Protein AF-W4F1T6-F1 (afdb_monomer_lite)

Sequence (210 aa):
MNRLKDDLDRELQQQIFLKNDVKRRMLEQAENPTKKLHSNWRYPVVLVACTSVLILFAILLFQDVGGYEKVVTGAEADSGLQLDWLIELLPFVIFGVIILSMVKFFQPFELPVCENCHEEWSWRVSIKKMFILNRAMSCPSCGENQYQTRKSRIRMSQLVLLSNVVLLINAFFDFYWWEIVLMYVAIIATAFMLLPYNLKLQNDEDINLW

Radius of gyration: 25.32 Å; chains: 1; bounding box: 58×56×66 Å

Secondary structure (DSSP, 8-state):
-HHHHHHHHHHHHHHHHHHHHHHHHHHHHHH--------TTSHHHHHHHHHHHHHHHHHHHHHHHHHHHHHHTTS--------HHHHHHHHHHHHHHHHHHHHHH----PPPBPTTT-PBPPHHHHHHHHHS--SEEE-TTT--EEEE-HHHHHHHHHHHHHHHHHHHHHHHS---HHHHHHHHHHHHHHHHHHHHHH--EESS------

Structure (mmCIF, N/CA/C/O backbone):
data_AF-W4F1T6-F1
#
_entry.id   AF-W4F1T6-F1
#
loop_
_atom_site.group_PDB
_atom_site.id
_atom_site.type_symbol
_atom_site.label_atom_id
_atom_site.label_alt_id
_atom_site.label_comp_id
_atom_site.label_asym_id
_atom_site.label_entity_id
_atom_site.label_seq_id
_atom_site.pdbx_PDB_ins_code
_atom_site.Cartn_x
_atom_site.Cartn_y
_atom_site.Cartn_z
_atom_site.occupancy
_atom_site.B_iso_or_equiv
_atom_site.auth_seq_id
_atom_site.auth_comp_id
_atom_site.auth_asym_id
_atom_site.auth_atom_id
_atom_site.pdbx_PDB_model_num
ATOM 1 N N . MET A 1 1 ? -24.482 39.012 30.535 1.00 61.22 1 MET A N 1
ATOM 2 C CA . MET A 1 1 ? -23.225 38.469 31.093 1.00 61.22 1 MET A CA 1
ATOM 3 C C . MET A 1 1 ? -23.388 37.041 31.615 1.00 61.22 1 MET A C 1
ATOM 5 O O . MET A 1 1 ? -22.546 36.220 31.296 1.00 61.22 1 MET A O 1
ATOM 9 N N . ASN A 1 2 ? -24.483 36.706 32.312 1.00 77.00 2 ASN A N 1
ATOM 10 C CA . ASN A 1 2 ? -24.681 35.360 32.881 1.00 77.00 2 ASN A CA 1
ATOM 11 C C . ASN A 1 2 ? -24.791 34.238 31.829 1.00 77.00 2 ASN A C 1
ATOM 13 O O . ASN A 1 2 ? -24.104 33.238 31.959 1.00 77.00 2 ASN A O 1
ATOM 17 N N . ARG A 1 3 ? -25.515 34.451 30.717 1.00 81.19 3 ARG A N 1
ATOM 18 C CA . ARG A 1 3 ? -25.641 33.432 29.650 1.00 81.19 3 ARG A CA 1
ATOM 19 C C . ARG A 1 3 ? -24.305 32.974 29.054 1.00 81.19 3 ARG A C 1
ATOM 21 O O . ARG A 1 3 ? -24.150 31.802 28.757 1.00 81.19 3 ARG A O 1
ATOM 28 N N . LEU A 1 4 ? -23.346 33.892 28.906 1.00 87.81 4 LEU A N 1
ATOM 29 C CA . LEU A 1 4 ? -22.039 33.575 28.325 1.00 87.81 4 LEU A CA 1
ATOM 30 C C . LEU A 1 4 ? -21.206 32.687 29.263 1.00 87.81 4 LEU A C 1
ATOM 32 O O . LEU A 1 4 ? -20.462 31.826 28.811 1.00 87.81 4 LEU A O 1
ATOM 36 N N . LYS A 1 5 ? -21.354 32.896 30.576 1.00 86.56 5 LYS A N 1
ATOM 37 C CA . LYS A 1 5 ? -20.715 32.070 31.601 1.00 86.56 5 LYS A CA 1
ATOM 38 C C . LYS A 1 5 ? -21.312 30.659 31.613 1.00 86.56 5 LYS A C 1
ATOM 40 O O . LYS A 1 5 ? -20.565 29.690 31.642 1.00 86.56 5 LYS A O 1
ATOM 45 N N . ASP A 1 6 ? -22.636 30.560 31.512 1.00 91.12 6 ASP A N 1
ATOM 46 C CA . ASP A 1 6 ? -23.351 29.278 31.528 1.00 91.12 6 ASP A CA 1
ATOM 47 C C . ASP A 1 6 ? -23.106 28.436 30.255 1.00 91.12 6 ASP A C 1
ATOM 49 O O . ASP A 1 6 ? -23.201 27.208 30.290 1.00 91.12 6 ASP A O 1
ATOM 53 N N . ASP A 1 7 ? -22.824 29.067 29.109 1.00 90.19 7 ASP A N 1
ATOM 54 C CA . ASP A 1 7 ? -22.399 28.368 27.883 1.00 90.19 7 ASP A CA 1
ATOM 55 C C . ASP A 1 7 ? -20.955 27.852 28.000 1.00 90.19 7 ASP A C 1
ATOM 57 O O . ASP A 1 7 ? -20.696 26.687 27.695 1.00 90.19 7 ASP A O 1
ATOM 61 N N . LEU A 1 8 ? -20.035 28.668 28.527 1.00 88.12 8 LEU A N 1
ATOM 62 C CA . LEU A 1 8 ? -18.631 28.281 28.694 1.00 88.12 8 LEU A CA 1
ATOM 63 C C . LEU A 1 8 ? -18.456 27.129 29.699 1.00 88.12 8 LEU A C 1
ATOM 65 O O . LEU A 1 8 ? -17.683 26.203 29.451 1.00 88.12 8 LEU A O 1
ATOM 69 N N . ASP A 1 9 ? -19.206 27.150 30.806 1.00 87.62 9 ASP A N 1
ATOM 70 C CA . ASP A 1 9 ? -19.190 26.068 31.798 1.00 87.62 9 ASP A CA 1
ATOM 71 C C . ASP A 1 9 ? -19.709 24.745 31.206 1.00 87.62 9 ASP A C 1
ATOM 73 O O . ASP A 1 9 ? -19.171 23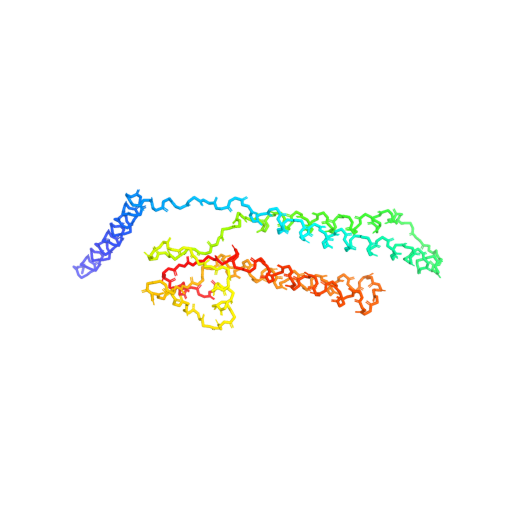.678 31.517 1.00 87.62 9 ASP A O 1
ATOM 77 N N . ARG A 1 10 ? -20.699 24.792 30.301 1.00 89.31 10 ARG A N 1
ATOM 78 C CA . ARG A 1 10 ? -21.205 23.599 29.599 1.00 89.31 10 ARG A CA 1
ATOM 79 C C . ARG A 1 10 ? -20.181 23.013 28.636 1.00 89.31 10 ARG A C 1
ATOM 81 O O . ARG A 1 10 ? -19.985 21.798 28.644 1.00 89.31 10 ARG A O 1
ATOM 88 N N . GLU A 1 11 ? -19.500 23.844 27.851 1.00 86.75 11 GLU A N 1
ATOM 89 C CA . GLU A 1 11 ? -18.443 23.378 26.943 1.00 86.75 11 GLU A CA 1
ATOM 90 C C . GLU A 1 11 ? -17.272 22.749 27.710 1.00 86.75 11 GLU A C 1
ATOM 92 O O . GLU A 1 11 ? -16.797 21.669 27.350 1.00 86.75 11 GLU A O 1
ATOM 97 N N . LEU A 1 12 ? -16.845 23.375 28.812 1.00 85.38 12 LEU A N 1
ATOM 98 C CA . LEU A 1 12 ? -15.810 22.833 29.697 1.00 85.38 12 LEU A CA 1
ATOM 99 C C . LEU A 1 12 ? -16.229 21.487 30.296 1.00 85.38 12 LEU A C 1
ATOM 101 O O . LEU A 1 12 ? -15.454 20.529 30.250 1.00 85.38 12 LEU A O 1
ATOM 105 N N . GLN A 1 13 ? -17.456 21.381 30.814 1.00 87.25 13 GLN A N 1
ATOM 106 C CA . GLN A 1 13 ? -17.981 20.120 31.343 1.00 87.25 13 GLN A CA 1
ATOM 107 C C . GLN A 1 13 ? -18.041 19.030 30.271 1.00 87.25 13 GLN A C 1
ATOM 109 O O . GLN A 1 13 ? -17.651 17.892 30.541 1.00 87.25 13 GLN A O 1
ATOM 114 N N . GLN A 1 14 ? -18.461 19.368 29.052 1.00 89.69 14 GLN A N 1
ATOM 115 C CA . GLN A 1 14 ? -18.531 18.421 27.946 1.00 89.69 14 GLN A CA 1
ATOM 116 C C . GLN A 1 14 ? -17.140 17.929 27.531 1.00 89.69 14 GLN A C 1
ATOM 118 O O . GLN A 1 14 ? -16.952 16.727 27.341 1.00 89.69 14 GLN A O 1
ATOM 123 N N . GLN A 1 15 ? -16.140 18.814 27.456 1.00 79.00 15 GLN A N 1
ATOM 124 C CA . GLN A 1 15 ? -14.761 18.411 27.161 1.00 79.00 15 GLN A CA 1
ATOM 125 C C . GLN A 1 15 ? -14.160 17.534 28.263 1.00 79.00 15 GLN A C 1
ATOM 127 O O . GLN A 1 15 ? -13.471 16.556 27.965 1.00 79.00 15 GLN A O 1
ATOM 132 N N . ILE A 1 16 ? -14.430 17.850 29.532 1.00 81.62 16 ILE A N 1
ATOM 133 C CA . ILE A 1 16 ? -13.983 17.037 30.670 1.00 81.62 16 ILE A CA 1
ATOM 134 C C . ILE A 1 16 ? -14.626 15.646 30.613 1.00 81.62 16 ILE A C 1
ATOM 136 O O . ILE A 1 16 ? -13.925 14.648 30.786 1.00 81.62 16 ILE A O 1
ATOM 140 N N . PHE A 1 17 ? -15.926 15.567 30.323 1.00 83.19 17 PHE A N 1
ATOM 141 C CA . PHE A 1 17 ? -16.648 14.304 30.169 1.00 83.19 17 PHE A CA 1
ATOM 142 C C . PHE A 1 17 ? -16.068 13.458 29.027 1.00 83.19 17 PHE A C 1
ATOM 144 O O . PHE A 1 17 ? -15.660 12.321 29.262 1.00 83.19 17 PHE A O 1
ATOM 151 N N . LEU A 1 18 ? -15.898 14.045 27.835 1.00 85.25 18 LEU A N 1
ATOM 152 C CA . LEU A 1 18 ? -15.294 13.363 26.685 1.00 85.25 18 LEU A CA 1
ATOM 153 C C . LEU A 1 18 ? -13.893 12.830 27.014 1.00 85.25 18 LEU A C 1
ATOM 155 O O . LEU A 1 18 ? -13.554 11.691 26.690 1.00 85.25 18 LEU A O 1
ATOM 159 N N . LYS A 1 19 ? -13.071 13.646 27.684 1.00 86.88 19 LYS A N 1
ATOM 160 C CA . LYS A 1 19 ? -11.703 13.278 28.063 1.00 86.88 19 LYS A CA 1
ATOM 161 C C . LYS A 1 19 ? -11.679 12.127 29.072 1.00 86.88 19 LYS A C 1
ATOM 163 O O . LYS A 1 19 ? -10.818 11.251 28.976 1.00 86.88 19 LYS A O 1
ATOM 168 N N . ASN A 1 20 ? -12.619 12.108 30.016 1.00 80.69 20 ASN A N 1
ATOM 169 C CA . ASN A 1 20 ? -12.747 11.039 31.005 1.00 80.69 20 ASN A CA 1
ATOM 170 C C . ASN A 1 20 ? -13.219 9.721 30.377 1.00 80.69 20 ASN A C 1
ATOM 172 O O . ASN A 1 20 ? -12.689 8.668 30.729 1.00 80.69 20 ASN A O 1
ATOM 176 N N . ASP A 1 21 ? -14.143 9.768 29.419 1.00 76.31 21 ASP A N 1
ATOM 177 C CA . ASP A 1 21 ? -14.614 8.577 28.700 1.00 76.31 21 ASP A CA 1
ATOM 178 C C . ASP A 1 21 ? -13.537 7.983 27.791 1.00 76.31 21 ASP A C 1
ATOM 180 O O . ASP A 1 21 ? -13.359 6.765 27.741 1.00 76.31 21 ASP A O 1
ATOM 184 N N . VAL A 1 22 ? -12.755 8.827 27.111 1.00 74.94 22 VAL A N 1
ATOM 185 C CA . VAL A 1 22 ? -11.579 8.374 26.350 1.00 74.94 22 VAL A CA 1
ATOM 186 C C . VAL A 1 22 ? -10.566 7.704 27.279 1.00 74.94 22 VAL A C 1
ATOM 188 O O . VAL A 1 22 ? -10.082 6.615 26.977 1.00 74.94 22 VAL A O 1
ATOM 191 N N . LYS A 1 23 ? -10.286 8.303 28.445 1.00 78.50 23 LYS A N 1
ATOM 192 C CA . LYS A 1 23 ? -9.381 7.714 29.441 1.00 78.50 23 LYS A CA 1
ATOM 193 C C . LYS A 1 23 ? -9.894 6.365 29.955 1.00 78.50 23 LYS A C 1
ATOM 195 O O . LY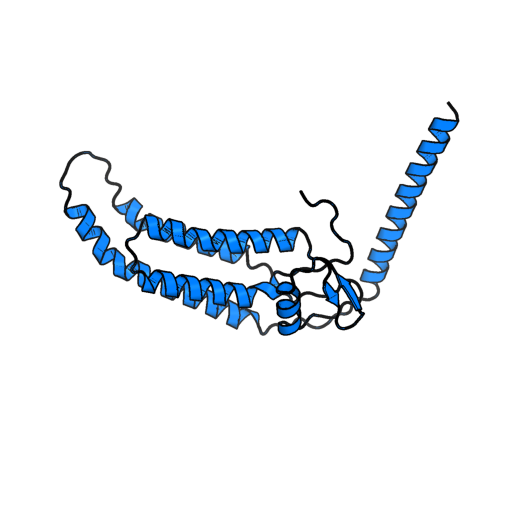S A 1 23 ? -9.091 5.456 30.139 1.00 78.50 23 LYS A O 1
ATOM 200 N N . ARG A 1 24 ? -11.206 6.220 30.168 1.00 77.25 24 ARG A N 1
ATOM 201 C CA . ARG A 1 24 ? -11.818 4.960 30.616 1.00 77.25 24 ARG A CA 1
ATOM 202 C C . ARG A 1 24 ? -11.671 3.860 29.564 1.00 77.25 24 ARG A C 1
ATOM 204 O O . ARG A 1 24 ? -11.202 2.782 29.904 1.00 77.25 24 ARG A O 1
ATOM 211 N N . ARG A 1 25 ? -11.936 4.171 28.290 1.00 72.69 25 ARG A N 1
ATOM 212 C CA . ARG A 1 25 ? -11.723 3.239 27.168 1.00 72.69 25 ARG A CA 1
ATOM 213 C C . ARG A 1 25 ? -10.260 2.808 27.031 1.00 72.69 25 ARG A C 1
ATOM 215 O O . ARG A 1 25 ? -9.990 1.632 26.823 1.00 72.69 25 ARG A O 1
ATOM 222 N N . MET A 1 26 ? -9.312 3.731 27.221 1.00 71.38 26 MET A N 1
ATOM 223 C CA . MET A 1 26 ? -7.878 3.403 27.228 1.00 71.38 26 MET A CA 1
ATOM 224 C C . MET A 1 26 ? -7.485 2.479 28.393 1.00 71.38 26 MET A C 1
ATOM 226 O O . MET A 1 26 ? -6.614 1.629 28.225 1.00 71.38 26 MET A O 1
ATOM 230 N N . LEU A 1 27 ? -8.106 2.635 29.567 1.00 77.06 27 LEU A N 1
ATOM 231 C CA . LEU A 1 27 ? -7.865 1.770 30.727 1.00 77.06 27 LEU A CA 1
ATOM 232 C C . LEU A 1 27 ? -8.474 0.378 30.532 1.00 77.06 27 LEU A C 1
ATOM 234 O O . LEU A 1 27 ? -7.790 -0.606 30.786 1.00 77.06 27 LEU A O 1
ATOM 238 N N . GLU A 1 28 ? -9.695 0.287 30.003 1.00 75.50 28 GLU A N 1
ATOM 239 C CA . GLU A 1 28 ? -10.337 -0.993 29.663 1.00 75.50 28 GLU A CA 1
ATOM 240 C C . GLU A 1 28 ? -9.540 -1.763 28.592 1.00 75.50 28 GLU A C 1
ATOM 242 O O . GLU A 1 28 ? -9.336 -2.971 28.715 1.00 75.50 28 GLU A O 1
ATOM 247 N N . GLN A 1 29 ? -9.000 -1.062 27.586 1.00 68.38 29 GLN A N 1
ATOM 248 C CA . GLN A 1 29 ? -8.089 -1.642 26.588 1.00 68.38 29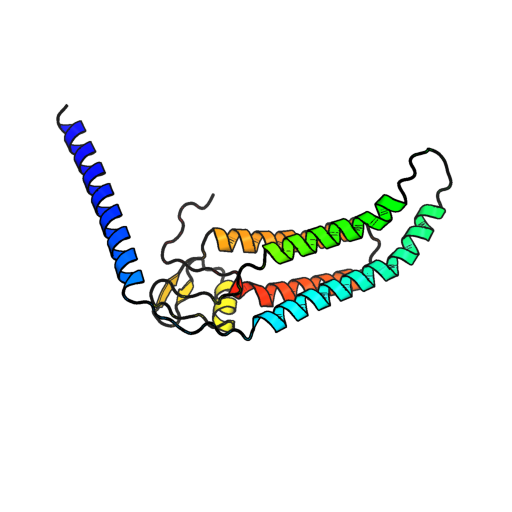 GLN A CA 1
ATOM 249 C C . GLN A 1 29 ? -6.755 -2.115 27.191 1.00 68.38 29 GLN A C 1
ATOM 251 O O . GLN A 1 29 ? -6.174 -3.087 26.710 1.00 68.38 29 GLN A O 1
ATOM 256 N N . ALA A 1 30 ? -6.256 -1.448 28.236 1.00 66.38 30 ALA A N 1
ATOM 257 C CA . ALA A 1 30 ? -5.036 -1.853 28.935 1.00 66.38 30 ALA A CA 1
ATOM 258 C C . ALA A 1 30 ? -5.265 -3.033 29.899 1.00 66.38 30 ALA A C 1
ATOM 260 O O . ALA A 1 30 ? -4.344 -3.818 30.131 1.00 66.38 30 ALA A O 1
ATOM 261 N N . GLU A 1 31 ? -6.473 -3.157 30.452 1.00 74.44 31 GLU A N 1
ATOM 262 C CA . GLU A 1 31 ? -6.846 -4.181 31.432 1.00 74.44 31 GLU A CA 1
ATOM 263 C C . GLU A 1 31 ? -7.155 -5.540 30.788 1.00 74.44 31 GLU A C 1
ATOM 265 O O . GLU A 1 31 ? -6.872 -6.575 31.392 1.00 74.44 31 GLU A O 1
ATOM 270 N N . ASN A 1 32 ? -7.642 -5.564 29.541 1.00 56.44 32 ASN A N 1
ATOM 271 C CA . ASN A 1 32 ? -7.927 -6.803 28.813 1.00 56.44 32 ASN A CA 1
ATOM 272 C C . ASN A 1 32 ? -7.046 -6.973 27.558 1.00 56.44 32 ASN A C 1
ATOM 274 O O . ASN A 1 32 ? -7.539 -6.899 26.429 1.00 56.44 32 ASN A O 1
ATOM 278 N N . PRO A 1 33 ? -5.728 -7.204 27.714 1.00 54.38 33 PRO A N 1
ATOM 279 C CA . PRO A 1 33 ? -4.851 -7.434 26.582 1.00 54.38 33 PRO A CA 1
ATOM 280 C C . PRO A 1 33 ? -5.128 -8.835 26.035 1.00 54.38 33 PRO A C 1
ATOM 282 O O . PRO A 1 33 ? -4.546 -9.821 26.492 1.00 54.38 33 PRO A O 1
ATOM 285 N N . THR A 1 34 ? -5.984 -8.954 25.022 1.00 52.25 34 THR A N 1
ATOM 286 C CA . THR A 1 34 ? -6.057 -10.165 24.198 1.00 52.25 34 THR A CA 1
ATOM 287 C C . THR A 1 34 ? -4.739 -10.321 23.436 1.00 52.25 34 THR A C 1
ATOM 289 O O . THR A 1 34 ? -4.617 -9.969 22.266 1.00 52.25 34 THR A O 1
ATOM 292 N N . LYS A 1 35 ? -3.708 -10.837 24.112 1.00 53.41 35 LYS A N 1
ATOM 293 C CA . LYS A 1 35 ? -2.465 -11.307 23.501 1.00 53.41 35 LYS A CA 1
ATOM 294 C C . LYS A 1 35 ? -2.792 -12.550 22.678 1.00 53.41 35 LYS A C 1
ATOM 296 O O . LYS A 1 35 ? -2.773 -13.662 23.202 1.00 53.41 35 LYS A O 1
ATOM 301 N N . LYS A 1 36 ? -3.054 -12.381 21.384 1.00 45.66 36 LYS A N 1
ATOM 302 C CA . LYS A 1 36 ? -2.881 -13.468 20.416 1.00 45.66 36 LYS A CA 1
ATOM 303 C C . LYS A 1 36 ? -1.501 -13.327 19.776 1.00 45.66 36 LYS A C 1
ATOM 305 O O . LYS A 1 36 ? -1.080 -12.264 19.336 1.00 45.66 36 LYS A O 1
ATOM 310 N N . LEU A 1 37 ? -0.755 -14.419 19.891 1.00 46.75 37 LEU A N 1
ATOM 311 C CA . LEU A 1 37 ? 0.644 -14.587 19.533 1.00 46.75 37 LEU A CA 1
ATOM 312 C C . LEU A 1 37 ? 0.835 -14.313 18.034 1.00 46.75 37 LEU A C 1
ATOM 314 O O . LEU A 1 37 ? 0.310 -15.045 17.198 1.00 46.75 37 LEU A O 1
ATOM 318 N N . HIS A 1 38 ? 1.590 -13.264 17.713 1.00 43.50 38 HIS A N 1
ATOM 319 C CA . HIS A 1 38 ? 1.856 -12.842 16.342 1.00 43.50 38 HIS A CA 1
ATOM 320 C C . HIS A 1 38 ? 2.473 -13.997 15.531 1.00 43.50 38 HIS A C 1
ATOM 322 O O . HIS A 1 38 ? 3.545 -14.515 15.860 1.00 43.50 38 HIS A O 1
ATOM 328 N N . SER A 1 39 ? 1.779 -14.435 14.477 1.00 43.53 39 SER A N 1
ATOM 329 C CA . SER A 1 39 ? 2.224 -15.520 13.598 1.00 43.53 39 SER A CA 1
ATOM 330 C C . SER A 1 39 ? 3.424 -15.061 12.766 1.00 43.53 39 SER A C 1
ATOM 332 O O . SER A 1 39 ? 3.298 -14.429 11.719 1.00 43.53 39 SER A O 1
ATOM 334 N N . ASN A 1 40 ? 4.620 -15.388 13.251 1.00 47.62 40 ASN A N 1
ATOM 335 C CA . ASN A 1 40 ? 5.904 -14.874 12.767 1.00 47.62 40 ASN A CA 1
ATOM 336 C C . ASN A 1 40 ? 6.367 -15.444 11.401 1.00 47.62 40 ASN A C 1
ATOM 338 O O . ASN A 1 40 ? 7.485 -15.192 10.967 1.00 47.62 40 ASN A O 1
ATOM 342 N N . TRP A 1 41 ? 5.538 -16.243 10.718 1.00 45.88 41 TRP A N 1
ATOM 343 C CA . TRP A 1 41 ? 5.970 -17.102 9.601 1.00 45.88 41 TRP A CA 1
ATOM 344 C C . TRP A 1 41 ? 5.567 -16.627 8.198 1.00 45.88 41 TRP A C 1
ATOM 346 O O . TRP A 1 41 ? 5.849 -17.306 7.214 1.00 45.88 41 TRP A O 1
ATOM 356 N N . ARG A 1 42 ? 4.926 -15.460 8.064 1.00 54.19 42 ARG A N 1
ATOM 357 C CA . ARG A 1 42 ? 4.414 -14.983 6.760 1.00 54.19 42 ARG A CA 1
ATOM 358 C C . ARG A 1 42 ? 5.216 -13.853 6.113 1.00 54.19 42 ARG A C 1
ATOM 360 O O . ARG A 1 42 ? 5.138 -13.681 4.901 1.00 54.19 42 ARG A O 1
ATOM 367 N N . TYR A 1 43 ? 6.042 -13.157 6.891 1.00 54.38 43 TYR A N 1
ATOM 368 C CA . TYR A 1 43 ? 6.959 -12.110 6.430 1.00 54.38 43 TYR A CA 1
ATOM 369 C C . TYR A 1 43 ? 8.014 -12.569 5.398 1.00 54.38 43 TYR A C 1
ATOM 371 O O . TYR A 1 43 ? 8.176 -11.881 4.388 1.00 54.38 43 TYR A O 1
ATOM 379 N N . PRO A 1 44 ? 8.699 -13.724 5.558 1.00 60.06 44 PRO A N 1
ATOM 380 C CA . PRO A 1 44 ? 9.777 -14.088 4.638 1.00 60.06 44 PRO A CA 1
ATOM 381 C C . PRO A 1 44 ? 9.276 -14.407 3.225 1.00 60.06 44 PRO A C 1
ATOM 383 O O . PRO A 1 44 ? 9.962 -14.105 2.259 1.00 60.06 44 PRO A O 1
ATOM 386 N N . VAL A 1 45 ? 8.062 -14.944 3.074 1.00 56.38 45 VAL A N 1
ATOM 387 C CA . VAL A 1 45 ? 7.507 -15.291 1.752 1.00 56.38 45 VAL A CA 1
ATOM 388 C C . VAL A 1 45 ? 7.189 -14.039 0.931 1.00 56.38 45 VAL A C 1
ATOM 390 O O . VAL A 1 45 ? 7.475 -13.991 -0.262 1.00 56.38 45 VAL A O 1
ATOM 393 N N . VAL A 1 46 ? 6.640 -13.007 1.575 1.00 60.84 46 VAL A N 1
ATOM 394 C CA . VAL A 1 46 ? 6.319 -11.727 0.926 1.00 60.84 46 VAL A CA 1
ATOM 395 C C . VAL A 1 46 ? 7.596 -10.968 0.572 1.00 60.84 46 VAL A C 1
ATOM 397 O O . VAL A 1 46 ? 7.718 -10.459 -0.540 1.00 60.84 46 VAL A O 1
ATOM 400 N N . LEU A 1 47 ? 8.575 -10.955 1.482 1.00 61.25 47 LEU A N 1
ATOM 401 C CA . LEU A 1 47 ? 9.876 -10.340 1.237 1.00 61.25 47 LEU A CA 1
ATOM 402 C C . LEU A 1 47 ? 10.578 -10.992 0.037 1.00 61.25 47 LEU A C 1
ATOM 404 O O . LEU A 1 47 ? 11.060 -10.283 -0.837 1.00 61.25 47 LEU A O 1
ATOM 408 N N . VAL A 1 48 ? 10.572 -12.327 -0.038 1.00 62.28 48 VAL A N 1
ATOM 409 C CA . VAL A 1 48 ? 11.176 -13.094 -1.140 1.00 62.28 48 VAL A CA 1
ATOM 410 C C . VAL A 1 48 ? 10.466 -12.848 -2.475 1.00 62.28 48 VAL A C 1
ATOM 412 O O . VAL A 1 48 ? 11.121 -12.795 -3.511 1.00 62.28 48 VAL A O 1
ATOM 415 N N . ALA A 1 49 ? 9.143 -12.661 -2.473 1.00 64.88 49 ALA A N 1
ATOM 416 C CA . ALA A 1 49 ? 8.399 -12.326 -3.686 1.00 64.88 49 ALA A CA 1
ATOM 417 C C . ALA A 1 49 ? 8.713 -10.905 -4.185 1.00 64.88 49 ALA A C 1
ATOM 419 O O . ALA A 1 49 ? 8.911 -10.693 -5.377 1.00 64.88 49 ALA A O 1
ATOM 420 N N . CYS A 1 50 ? 8.811 -9.923 -3.285 1.00 63.62 50 CYS A N 1
ATOM 421 C CA . CYS A 1 50 ? 9.190 -8.563 -3.672 1.00 63.62 50 CYS A CA 1
ATOM 422 C C . CYS A 1 50 ? 10.645 -8.488 -4.148 1.00 63.62 50 CYS A C 1
ATOM 424 O O . CYS A 1 50 ? 10.927 -7.822 -5.144 1.00 63.62 50 CYS A O 1
ATOM 426 N N . THR A 1 51 ? 11.570 -9.179 -3.475 1.00 68.12 51 THR A N 1
ATOM 427 C CA . THR A 1 51 ? 12.975 -9.200 -3.897 1.00 68.12 51 THR A CA 1
ATOM 428 C C . THR A 1 51 ? 13.152 -9.933 -5.219 1.00 68.12 51 THR A C 1
ATOM 430 O O . THR A 1 51 ? 13.932 -9.468 -6.041 1.00 68.12 51 THR A O 1
ATOM 433 N N . SER A 1 52 ? 12.405 -11.007 -5.488 1.00 66.38 52 SER A N 1
ATOM 434 C CA . SER A 1 52 ? 12.481 -11.701 -6.778 1.00 66.38 52 SER A CA 1
ATOM 435 C C . SER A 1 52 ? 11.963 -10.848 -7.938 1.00 66.38 52 SER A C 1
ATOM 437 O O . SER A 1 52 ? 12.587 -10.843 -8.995 1.00 66.38 52 SER A O 1
ATOM 439 N N . VAL A 1 53 ? 10.898 -10.062 -7.737 1.00 72.25 53 VAL A N 1
ATOM 440 C CA . VAL A 1 53 ? 10.401 -9.103 -8.741 1.00 72.25 53 VAL A CA 1
ATOM 441 C C . VAL A 1 53 ? 11.416 -7.988 -8.997 1.00 72.25 53 VAL A C 1
ATOM 443 O O . VAL A 1 53 ? 11.668 -7.648 -10.150 1.00 72.25 53 VAL A O 1
ATOM 446 N N . LEU A 1 54 ? 12.040 -7.449 -7.946 1.00 70.19 54 LEU A N 1
ATOM 447 C CA . LEU A 1 54 ? 13.079 -6.423 -8.080 1.00 70.19 54 LEU A CA 1
ATOM 448 C C . LEU A 1 54 ? 14.336 -6.953 -8.779 1.00 70.19 54 LEU A C 1
ATOM 450 O O . LEU A 1 54 ? 14.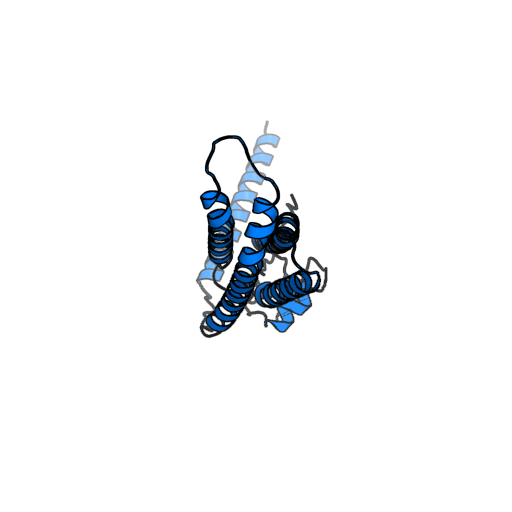927 -6.241 -9.585 1.00 70.19 54 LEU A O 1
ATOM 454 N N . ILE A 1 55 ? 14.728 -8.196 -8.497 1.00 72.81 55 ILE A N 1
ATOM 455 C CA . ILE A 1 55 ? 15.854 -8.862 -9.160 1.00 72.81 55 ILE A CA 1
ATOM 456 C C . ILE A 1 55 ? 15.525 -9.123 -10.633 1.00 72.81 55 ILE A C 1
ATOM 458 O O . ILE A 1 55 ? 16.353 -8.833 -11.489 1.00 72.81 55 ILE A O 1
ATOM 462 N N . LEU A 1 56 ? 14.320 -9.611 -10.945 1.00 72.56 56 LEU A N 1
ATOM 463 C CA . LEU A 1 56 ? 13.874 -9.817 -12.326 1.00 72.56 56 LEU A CA 1
ATOM 464 C C . LEU A 1 56 ? 13.878 -8.496 -13.108 1.00 72.56 56 LEU A C 1
ATOM 466 O O . LEU A 1 56 ? 14.391 -8.441 -14.219 1.00 72.56 56 LEU A O 1
ATOM 470 N N . PHE A 1 57 ? 13.361 -7.426 -12.503 1.00 71.94 57 PHE A N 1
ATOM 471 C CA . PHE A 1 57 ? 13.360 -6.091 -13.095 1.00 71.94 57 PHE A CA 1
ATOM 472 C C . PHE A 1 57 ? 14.779 -5.553 -13.316 1.00 71.94 57 PHE A C 1
ATOM 474 O O . PHE A 1 57 ? 15.071 -5.031 -14.386 1.00 71.94 57 PHE A O 1
ATOM 481 N N . ALA A 1 58 ? 15.683 -5.733 -12.349 1.00 70.00 58 ALA A N 1
ATOM 482 C CA . ALA A 1 58 ? 17.083 -5.355 -12.512 1.00 70.00 58 ALA A CA 1
ATOM 483 C C . ALA A 1 58 ? 17.747 -6.129 -13.662 1.00 70.00 58 ALA A C 1
ATOM 485 O O . ALA A 1 58 ? 18.425 -5.524 -14.483 1.00 70.00 58 ALA A O 1
ATOM 486 N N . ILE A 1 59 ? 17.518 -7.443 -13.767 1.00 70.94 59 ILE A N 1
ATOM 487 C CA . ILE A 1 59 ? 18.059 -8.268 -14.860 1.00 70.94 59 ILE A CA 1
ATOM 488 C C . ILE A 1 59 ? 17.561 -7.774 -16.224 1.00 70.94 59 ILE A C 1
ATOM 490 O O . ILE A 1 59 ? 18.365 -7.684 -17.147 1.00 70.94 59 ILE A O 1
ATOM 494 N N . LEU A 1 60 ? 16.278 -7.415 -16.341 1.00 67.62 60 LEU A N 1
ATOM 495 C CA . LEU A 1 60 ? 15.722 -6.847 -17.574 1.00 67.62 60 LEU A CA 1
ATOM 496 C C . LEU A 1 60 ? 16.358 -5.490 -17.908 1.00 67.62 60 LEU A C 1
ATOM 498 O O . LEU A 1 60 ? 16.784 -5.288 -19.040 1.00 67.62 60 LEU A O 1
ATOM 502 N N . LEU A 1 61 ? 16.532 -4.604 -16.917 1.00 64.00 61 LEU A N 1
ATOM 503 C CA . LEU A 1 61 ? 17.246 -3.336 -17.119 1.00 64.00 61 LEU A CA 1
ATOM 504 C C . LEU A 1 61 ? 18.672 -3.559 -17.639 1.00 64.00 61 LEU A C 1
ATOM 506 O O . LEU A 1 61 ? 19.108 -2.868 -18.551 1.00 64.00 61 LEU A O 1
ATOM 510 N N . PHE A 1 62 ? 19.396 -4.540 -17.097 1.00 64.44 62 PHE A N 1
ATOM 511 C CA . PHE A 1 62 ? 20.763 -4.836 -17.531 1.00 64.44 62 PHE A CA 1
ATOM 512 C C . PHE A 1 62 ? 20.856 -5.424 -18.944 1.00 64.44 62 PHE A C 1
ATOM 514 O O . PHE A 1 62 ? 21.918 -5.325 -19.556 1.00 64.44 62 PHE A O 1
ATOM 521 N N . GLN A 1 63 ? 19.786 -6.022 -19.474 1.00 65.31 63 GLN A N 1
ATOM 522 C CA . GLN A 1 63 ? 19.776 -6.533 -20.848 1.00 65.31 63 GLN A CA 1
ATOM 523 C C . GLN A 1 63 ? 19.677 -5.398 -21.882 1.00 65.31 63 GLN A C 1
ATOM 525 O O . GLN A 1 63 ? 20.376 -5.453 -22.895 1.00 65.31 63 GLN A O 1
ATOM 530 N N . ASP A 1 64 ? 18.912 -4.339 -21.597 1.00 54.47 64 ASP A N 1
ATOM 531 C CA . ASP A 1 64 ? 18.746 -3.177 -22.493 1.00 54.47 64 ASP A CA 1
ATOM 532 C C . ASP A 1 64 ? 19.826 -2.100 -22.354 1.00 54.47 64 ASP A C 1
ATOM 534 O O . ASP A 1 64 ? 19.999 -1.259 -23.240 1.00 54.47 64 ASP A O 1
ATOM 538 N N . VAL A 1 65 ? 20.643 -2.164 -21.302 1.00 54.53 65 VAL A N 1
ATOM 539 C CA . VAL A 1 65 ? 21.889 -1.387 -21.223 1.00 54.53 65 VAL A CA 1
ATOM 540 C C . VAL A 1 65 ? 22.844 -1.783 -22.386 1.00 54.53 65 VAL A C 1
ATOM 542 O O . VAL A 1 65 ? 23.673 -1.010 -22.823 1.00 54.53 65 VAL A O 1
ATOM 545 N N . GLY A 1 66 ? 22.676 -2.921 -23.064 1.00 51.59 66 GLY A N 1
ATOM 546 C CA . GLY A 1 66 ? 23.384 -3.148 -24.342 1.00 51.59 66 GLY A CA 1
ATOM 547 C C . GLY A 1 66 ? 22.882 -2.296 -25.530 1.00 51.59 66 GLY A C 1
ATOM 548 O O . GLY A 1 66 ? 23.543 -2.221 -26.570 1.00 51.59 66 GLY A O 1
ATOM 549 N N . GLY A 1 67 ? 21.688 -1.705 -25.417 1.00 48.81 67 GLY A N 1
ATOM 550 C CA . GLY A 1 67 ? 20.976 -0.976 -26.471 1.00 48.81 67 GLY A CA 1
ATOM 551 C C . GLY A 1 67 ? 21.144 0.545 -26.420 1.00 48.81 67 GLY A C 1
ATOM 552 O O . GLY A 1 67 ? 21.309 1.156 -27.479 1.00 48.81 67 GLY A O 1
ATOM 553 N N . TYR A 1 68 ? 21.175 1.161 -25.226 1.00 49.53 68 TYR A N 1
ATOM 554 C CA . TYR A 1 68 ? 21.386 2.621 -25.091 1.00 49.53 68 TYR A CA 1
ATOM 555 C C . TYR A 1 68 ? 22.727 3.070 -25.690 1.00 49.53 68 TYR A C 1
ATOM 557 O O . TYR A 1 68 ? 22.791 4.117 -26.334 1.00 49.53 68 TYR A O 1
ATOM 565 N N . GLU A 1 69 ? 23.773 2.245 -25.564 1.00 46.91 69 GLU A N 1
ATOM 566 C CA . GLU A 1 69 ? 25.097 2.512 -26.130 1.00 46.91 69 GLU A CA 1
ATOM 567 C C . GLU A 1 69 ? 25.025 2.683 -27.658 1.00 46.91 69 GLU A C 1
ATOM 569 O O . GLU A 1 69 ? 25.718 3.526 -28.221 1.00 46.91 69 GLU A O 1
ATOM 574 N N . LYS A 1 70 ? 24.118 1.971 -28.345 1.00 47.09 70 LYS A N 1
ATOM 575 C CA . LYS A 1 70 ? 23.952 2.043 -29.810 1.00 47.09 70 LYS A CA 1
ATOM 576 C C . LYS A 1 70 ? 23.120 3.232 -30.291 1.00 47.09 70 LYS A C 1
ATOM 578 O O . LYS A 1 70 ? 23.305 3.670 -31.423 1.00 47.09 70 LYS A O 1
ATOM 583 N N . VAL A 1 71 ? 22.203 3.745 -29.469 1.00 49.16 71 VAL A N 1
ATOM 584 C CA . VAL A 1 71 ? 21.380 4.924 -29.808 1.00 49.16 71 VAL A CA 1
ATOM 585 C C . VAL A 1 71 ? 22.163 6.216 -29.571 1.00 49.16 71 VAL A C 1
ATOM 587 O O . VAL A 1 71 ? 22.079 7.141 -30.376 1.00 49.16 71 VAL A O 1
ATOM 590 N N . VAL A 1 72 ? 22.977 6.266 -28.512 1.00 50.34 72 VAL A N 1
ATOM 591 C CA . VAL A 1 72 ? 23.797 7.440 -28.170 1.00 50.34 72 VAL A CA 1
ATOM 592 C C . VAL A 1 72 ? 25.008 7.585 -29.102 1.00 50.34 72 VAL A C 1
ATOM 594 O O . VAL A 1 72 ? 25.325 8.693 -29.524 1.00 50.34 72 VAL A O 1
ATOM 597 N N . THR A 1 73 ? 25.644 6.483 -29.514 1.00 51.34 73 THR A N 1
ATOM 598 C CA . THR A 1 73 ? 26.813 6.526 -30.421 1.00 51.34 73 THR A CA 1
ATOM 599 C C . THR A 1 73 ? 26.477 6.864 -31.881 1.00 51.34 73 THR A C 1
ATOM 601 O O . THR A 1 73 ? 27.383 7.139 -32.662 1.00 51.34 73 THR A O 1
ATOM 604 N N . GLY A 1 74 ? 25.194 6.901 -32.263 1.00 48.44 74 GLY A N 1
ATOM 605 C CA . GLY A 1 74 ? 24.750 7.328 -33.598 1.00 48.44 74 GLY A CA 1
ATOM 606 C C . GLY A 1 74 ? 24.664 8.849 -33.798 1.00 48.44 74 GLY A C 1
ATOM 607 O O . GLY A 1 74 ? 24.457 9.298 -34.925 1.00 48.44 74 GLY A O 1
ATOM 608 N N . ALA A 1 75 ? 24.813 9.643 -32.733 1.00 45.69 75 ALA A N 1
ATOM 609 C CA . ALA A 1 75 ? 24.781 11.103 -32.775 1.00 45.69 75 ALA A CA 1
ATOM 610 C C . ALA A 1 75 ? 26.146 11.660 -32.342 1.00 45.69 75 ALA A C 1
ATOM 612 O O . ALA A 1 75 ? 26.379 11.959 -31.174 1.00 45.69 75 ALA A O 1
ATOM 613 N N . GLU A 1 76 ? 27.082 11.751 -33.284 1.00 46.62 76 GLU A N 1
ATOM 614 C CA . GLU A 1 76 ? 28.445 12.188 -32.991 1.00 46.62 76 GLU A CA 1
ATOM 615 C C . GLU A 1 76 ? 28.551 13.715 -32.796 1.00 46.62 76 GLU A C 1
ATOM 617 O O . GLU A 1 76 ? 28.179 14.496 -33.670 1.00 46.62 76 GLU A O 1
ATOM 622 N N . ALA A 1 77 ? 29.114 14.061 -31.629 1.00 52.69 77 ALA A N 1
ATOM 623 C CA . ALA A 1 77 ? 29.904 15.234 -31.234 1.00 52.69 77 ALA A CA 1
ATOM 624 C C . ALA A 1 77 ? 29.272 16.644 -31.261 1.00 52.69 77 ALA A C 1
ATOM 626 O O . ALA A 1 77 ? 28.971 17.211 -32.304 1.00 52.69 77 ALA A O 1
ATOM 627 N N . ASP A 1 78 ? 29.224 17.299 -30.093 1.00 51.50 78 ASP A N 1
ATOM 628 C CA . ASP A 1 78 ? 30.309 18.190 -29.627 1.00 51.50 78 ASP A CA 1
ATOM 629 C C . ASP A 1 78 ? 29.767 19.164 -28.552 1.00 51.50 78 ASP A C 1
ATOM 631 O O . ASP A 1 78 ? 29.033 20.106 -28.847 1.00 51.50 78 ASP A O 1
ATOM 635 N N . SER A 1 79 ? 30.047 18.905 -27.271 1.00 47.47 79 SER A N 1
ATOM 636 C CA . SER A 1 79 ? 30.240 19.923 -26.217 1.00 47.47 79 SER A CA 1
ATOM 637 C C . SER A 1 79 ? 30.377 19.269 -24.843 1.00 47.47 79 SER A C 1
ATOM 639 O O . SER A 1 79 ? 29.575 18.447 -24.404 1.00 47.47 79 SER A O 1
ATOM 641 N N . GLY A 1 80 ? 31.465 19.636 -24.172 1.00 46.41 80 GLY A N 1
ATOM 642 C CA . GLY A 1 80 ? 31.917 19.039 -22.931 1.00 46.41 80 GLY A CA 1
ATOM 643 C C . GLY A 1 80 ? 30.976 19.274 -21.754 1.00 46.41 80 GLY A C 1
ATOM 644 O O . GLY A 1 80 ? 30.922 20.360 -21.189 1.00 46.41 80 GLY A O 1
ATOM 645 N N . LEU A 1 81 ? 30.347 18.197 -21.307 1.00 52.16 81 LEU A N 1
ATOM 646 C CA . LEU A 1 81 ? 30.310 17.822 -19.900 1.00 52.16 81 LEU A CA 1
ATOM 647 C C . LEU A 1 81 ? 30.114 16.306 -19.869 1.00 52.16 81 LEU A C 1
ATOM 649 O O . LEU A 1 81 ? 29.042 15.802 -20.178 1.00 52.16 81 LEU A O 1
ATOM 653 N N . GLN A 1 82 ? 31.191 15.585 -19.574 1.00 57.00 82 GLN A N 1
ATOM 654 C CA . GLN A 1 82 ? 31.257 14.126 -19.585 1.00 57.00 82 GLN A CA 1
ATOM 655 C C . GLN A 1 82 ? 30.379 13.563 -18.451 1.00 57.00 82 GLN A C 1
ATOM 657 O O . GLN A 1 82 ? 30.831 13.361 -17.323 1.00 57.00 82 GLN A O 1
ATOM 662 N N . LEU A 1 83 ? 29.086 13.405 -18.738 1.00 59.50 83 LEU A N 1
ATOM 663 C CA . LEU A 1 83 ? 28.045 12.921 -17.827 1.00 59.50 83 LEU A CA 1
ATOM 664 C C . LEU A 1 83 ? 27.586 11.495 -18.173 1.00 59.50 83 LEU A C 1
ATOM 666 O O . LEU A 1 83 ? 26.581 11.043 -17.632 1.00 59.50 83 LEU A O 1
ATOM 670 N N . ASP A 1 84 ? 28.317 10.770 -19.024 1.00 65.12 84 ASP A N 1
ATOM 671 C CA . ASP A 1 84 ? 27.973 9.396 -19.431 1.00 65.12 84 ASP A CA 1
ATOM 672 C C . ASP A 1 84 ? 27.863 8.450 -18.226 1.00 65.12 84 ASP A C 1
ATOM 674 O O . ASP A 1 84 ? 26.914 7.678 -18.106 1.00 65.12 84 ASP A O 1
ATOM 678 N N . TRP A 1 85 ? 28.755 8.605 -17.242 1.00 64.44 85 TRP A N 1
ATOM 679 C CA . TRP A 1 85 ? 28.697 7.853 -15.985 1.00 64.44 85 TRP A CA 1
ATOM 680 C C . TRP A 1 85 ? 27.443 8.169 -15.151 1.00 64.44 85 TRP A C 1
ATOM 682 O O . TRP A 1 85 ? 26.992 7.333 -14.371 1.00 64.44 85 TRP A O 1
ATOM 692 N N . LEU A 1 86 ? 26.861 9.368 -15.285 1.00 63.16 86 LEU A N 1
ATOM 693 C CA . LEU A 1 86 ? 25.664 9.754 -14.539 1.00 63.16 86 LEU A CA 1
ATOM 694 C C . LEU A 1 86 ? 24.438 9.007 -15.067 1.00 63.16 86 LEU A C 1
ATOM 696 O O . LEU A 1 86 ? 23.607 8.588 -14.266 1.00 63.16 86 LEU A O 1
ATOM 700 N N . ILE A 1 87 ? 24.347 8.817 -16.386 1.00 66.56 87 ILE A N 1
ATOM 701 C CA . ILE A 1 87 ? 23.260 8.081 -17.045 1.00 66.56 87 ILE A CA 1
ATOM 702 C C . ILE A 1 87 ? 23.283 6.613 -16.611 1.00 66.56 87 ILE A C 1
ATOM 704 O O . ILE A 1 87 ? 22.236 6.062 -16.277 1.00 66.56 87 ILE A O 1
ATOM 708 N N . GLU A 1 88 ? 24.471 6.014 -16.512 1.00 63.41 88 GLU A N 1
ATOM 709 C CA . GLU A 1 88 ? 24.632 4.640 -16.027 1.00 63.41 88 GLU A CA 1
ATOM 710 C C . GLU A 1 88 ? 24.306 4.484 -14.539 1.00 63.41 88 GLU A C 1
ATOM 712 O O . GLU A 1 88 ? 23.748 3.464 -14.143 1.00 63.41 88 GLU A O 1
ATOM 717 N N . LEU A 1 89 ? 24.593 5.487 -13.702 1.00 66.06 89 LEU A N 1
ATOM 718 C CA . LEU A 1 89 ? 24.286 5.446 -12.265 1.00 66.06 89 LEU A CA 1
ATOM 719 C C . LEU A 1 89 ? 22.832 5.807 -11.928 1.00 66.06 89 LEU A C 1
ATOM 721 O O . LEU A 1 89 ? 22.325 5.406 -10.876 1.00 66.06 89 LEU A O 1
ATOM 725 N N . LEU A 1 90 ? 22.143 6.539 -12.801 1.00 69.25 90 LEU A N 1
ATOM 726 C CA . LEU A 1 90 ? 20.758 6.976 -12.622 1.00 69.25 90 LEU A CA 1
ATOM 727 C C . LEU A 1 90 ? 19.776 5.819 -12.336 1.00 69.25 90 LEU A C 1
ATOM 729 O O . LEU A 1 90 ? 19.028 5.927 -11.359 1.00 69.25 90 LEU A O 1
ATOM 733 N N . PRO A 1 91 ? 19.790 4.683 -13.066 1.00 66.50 91 PRO A N 1
ATOM 734 C CA . PRO A 1 91 ? 18.941 3.539 -12.741 1.00 66.50 91 PRO A CA 1
ATOM 735 C C . PRO A 1 91 ? 19.277 2.914 -11.382 1.00 66.50 91 PRO A C 1
ATOM 737 O O . PRO A 1 91 ? 18.361 2.493 -10.683 1.00 66.50 91 PRO A O 1
ATOM 740 N N . PHE A 1 92 ? 20.539 2.916 -10.938 1.00 60.94 92 PHE A N 1
ATOM 741 C CA . PHE A 1 92 ? 20.914 2.415 -9.606 1.00 60.94 92 PHE A CA 1
ATOM 742 C C . PHE A 1 92 ? 20.439 3.331 -8.482 1.00 60.94 92 PHE A C 1
ATOM 744 O O . PHE A 1 92 ? 20.006 2.848 -7.435 1.00 60.94 92 PHE A O 1
ATOM 751 N N . VAL A 1 93 ? 20.488 4.647 -8.692 1.00 69.31 93 VAL A N 1
ATOM 752 C CA . VAL A 1 93 ? 19.957 5.626 -7.737 1.00 69.31 93 VAL A CA 1
ATOM 753 C C . VAL A 1 93 ? 18.435 5.514 -7.669 1.00 69.31 93 VAL A C 1
ATOM 755 O O . VAL A 1 93 ? 17.887 5.447 -6.570 1.00 69.31 93 VAL A O 1
ATOM 758 N N . ILE A 1 94 ? 17.748 5.406 -8.812 1.00 69.50 94 ILE A N 1
ATOM 759 C CA . ILE A 1 94 ? 16.297 5.174 -8.862 1.00 69.50 94 ILE A CA 1
ATOM 760 C C . ILE A 1 94 ? 15.946 3.850 -8.181 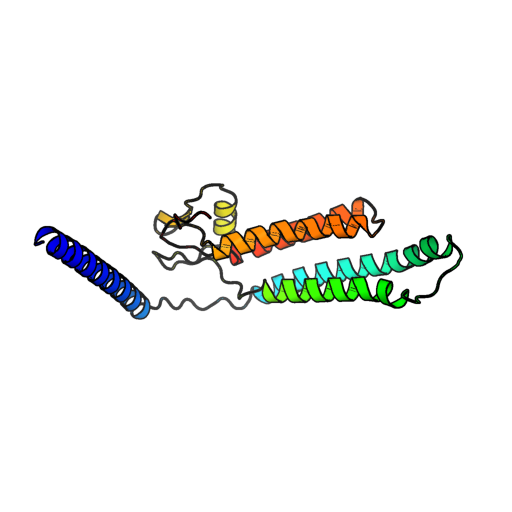1.00 69.50 94 ILE A C 1
ATOM 762 O O . ILE A 1 94 ? 15.063 3.823 -7.328 1.00 69.50 94 ILE A O 1
ATOM 766 N N . PHE A 1 95 ? 16.659 2.767 -8.484 1.00 65.00 95 PHE A N 1
ATOM 767 C CA . PHE A 1 95 ? 16.446 1.458 -7.873 1.00 65.00 95 PHE A CA 1
ATOM 768 C C . PHE A 1 95 ? 16.696 1.487 -6.362 1.00 65.00 95 PHE A C 1
ATOM 770 O O . PHE A 1 95 ? 15.886 0.975 -5.594 1.00 65.00 95 PHE A O 1
ATOM 777 N N . GLY A 1 96 ? 17.756 2.158 -5.911 1.00 63.28 96 GLY A N 1
ATOM 778 C CA . GLY A 1 96 ? 18.051 2.368 -4.496 1.00 63.28 96 GLY A CA 1
ATOM 779 C C . GLY A 1 96 ? 16.969 3.183 -3.787 1.00 63.28 96 GLY A C 1
ATOM 780 O O . GLY A 1 96 ? 16.542 2.816 -2.696 1.00 63.28 96 GLY A O 1
ATOM 781 N N . VAL A 1 97 ? 16.455 4.243 -4.417 1.00 67.81 97 VAL A N 1
ATOM 782 C CA . VAL A 1 97 ? 15.340 5.047 -3.889 1.00 67.81 97 VAL A CA 1
ATOM 783 C C . VAL A 1 97 ? 14.040 4.241 -3.864 1.00 67.81 97 VAL A C 1
ATOM 785 O O . VAL A 1 97 ? 13.311 4.313 -2.874 1.00 67.81 97 VAL A O 1
ATOM 788 N N . ILE A 1 98 ? 13.764 3.429 -4.889 1.00 69.06 98 ILE A N 1
ATOM 789 C CA . ILE A 1 98 ? 12.618 2.511 -4.930 1.00 69.06 98 ILE A CA 1
ATOM 790 C C . ILE A 1 98 ? 12.737 1.480 -3.808 1.00 69.06 98 ILE A C 1
ATOM 792 O O . ILE A 1 98 ? 11.783 1.311 -3.054 1.00 69.06 98 ILE A O 1
ATOM 796 N N . ILE A 1 99 ? 13.902 0.856 -3.625 1.00 62.69 99 ILE A N 1
ATOM 797 C CA . ILE A 1 99 ? 14.160 -0.088 -2.531 1.00 62.69 99 ILE A CA 1
ATOM 798 C C . ILE A 1 99 ? 13.978 0.591 -1.176 1.00 62.69 99 ILE A C 1
ATOM 800 O O . ILE A 1 99 ? 13.268 0.066 -0.326 1.00 62.69 99 ILE A O 1
ATOM 804 N N . LEU A 1 100 ? 14.559 1.770 -0.958 1.00 59.69 100 LEU A N 1
ATOM 805 C CA . LEU A 1 100 ? 14.436 2.497 0.309 1.00 59.69 100 LEU A CA 1
ATOM 806 C C . LEU A 1 100 ? 12.988 2.929 0.586 1.00 59.69 100 LEU A C 1
ATOM 808 O O . LEU A 1 100 ? 12.532 2.872 1.730 1.00 59.69 100 LEU A O 1
ATOM 812 N N . SER A 1 101 ? 12.256 3.326 -0.456 1.00 62.03 101 SER A N 1
ATOM 813 C CA . SER A 1 101 ? 10.831 3.651 -0.388 1.00 62.03 101 SER A CA 1
ATOM 814 C C . SER A 1 101 ? 9.995 2.412 -0.057 1.00 62.03 101 SER A C 1
ATOM 816 O O . SER A 1 101 ? 9.174 2.454 0.859 1.00 62.03 101 SER A O 1
ATOM 818 N N . MET A 1 102 ? 10.273 1.277 -0.707 1.00 61.84 102 MET A N 1
ATOM 819 C CA . MET A 1 102 ? 9.648 -0.013 -0.413 1.00 61.84 102 MET A CA 1
ATOM 820 C C . MET A 1 102 ? 9.934 -0.456 1.027 1.00 61.84 102 MET A C 1
ATOM 822 O O . MET A 1 102 ? 9.007 -0.798 1.753 1.00 61.84 102 MET A O 1
ATOM 826 N N . VAL A 1 103 ? 11.180 -0.361 1.497 1.00 58.25 103 VAL A N 1
ATOM 827 C CA . VAL A 1 103 ? 11.574 -0.717 2.872 1.00 58.25 103 VAL A CA 1
ATOM 828 C C . VAL A 1 103 ? 10.866 0.158 3.912 1.00 58.25 103 VAL A C 1
ATOM 830 O O . VAL A 1 103 ? 10.417 -0.359 4.932 1.00 58.25 103 VAL A O 1
ATOM 833 N N . LYS A 1 104 ? 10.698 1.465 3.665 1.00 55.38 104 LYS A N 1
ATOM 834 C CA . LYS A 1 104 ? 9.916 2.345 4.558 1.00 55.38 104 LYS A CA 1
ATOM 835 C C . LYS A 1 104 ? 8.411 2.084 4.495 1.00 55.38 104 LYS A C 1
ATOM 837 O O . LYS A 1 104 ? 7.719 2.277 5.495 1.00 55.38 104 LYS A O 1
ATOM 842 N N . PHE A 1 105 ? 7.909 1.659 3.340 1.00 55.69 105 PHE A N 1
ATOM 843 C CA . PHE A 1 105 ? 6.515 1.271 3.149 1.00 55.69 105 PHE A CA 1
ATOM 844 C C . PHE A 1 105 ? 6.172 -0.022 3.909 1.00 55.69 105 PHE A C 1
ATOM 846 O O . PHE A 1 105 ? 5.060 -0.168 4.422 1.00 55.69 105 PHE A O 1
ATOM 853 N N . PHE A 1 106 ? 7.150 -0.912 4.080 1.00 54.09 106 PHE A N 1
ATOM 854 C CA . PHE A 1 106 ? 7.045 -2.145 4.858 1.00 54.09 106 PHE A CA 1
ATOM 855 C C . PHE A 1 106 ? 7.169 -1.910 6.374 1.00 54.09 106 PHE A C 1
ATOM 857 O O . PHE A 1 106 ? 8.044 -2.438 7.056 1.00 54.09 106 PHE A O 1
ATOM 864 N N . GLN A 1 107 ? 6.237 -1.125 6.922 1.00 56.09 107 GLN A N 1
ATOM 865 C CA . GLN A 1 107 ? 5.840 -1.215 8.335 1.00 56.09 107 GLN A CA 1
ATOM 866 C C . GLN A 1 107 ? 5.361 -2.650 8.653 1.00 56.09 107 GLN A C 1
ATOM 868 O O . GLN A 1 107 ? 4.937 -3.347 7.727 1.00 56.09 107 GLN A O 1
ATOM 873 N N . PRO A 1 108 ? 5.417 -3.117 9.919 1.00 55.44 108 PRO A N 1
ATOM 874 C CA . PRO A 1 108 ? 5.152 -4.514 10.251 1.00 55.44 108 PRO A CA 1
ATOM 875 C C . PRO A 1 108 ? 3.812 -4.990 9.680 1.00 55.44 108 PRO A C 1
ATOM 877 O O . PRO A 1 108 ? 2.776 -4.332 9.795 1.00 55.44 108 PRO A O 1
ATOM 880 N N . PHE A 1 109 ? 3.898 -6.127 8.997 1.00 60.44 109 PHE A N 1
ATOM 881 C CA . PHE A 1 109 ? 2.833 -6.788 8.264 1.00 60.44 109 PHE A CA 1
ATOM 882 C C . PHE A 1 109 ? 1.869 -7.488 9.213 1.00 60.44 109 PHE A C 1
ATOM 884 O O . PHE A 1 109 ? 1.926 -8.704 9.395 1.00 60.44 109 PHE A O 1
ATOM 891 N N . GLU A 1 110 ? 0.988 -6.713 9.823 1.00 70.44 110 GLU A N 1
ATOM 892 C CA . GLU A 1 110 ? -0.037 -7.232 10.723 1.00 70.44 110 GLU A CA 1
ATOM 893 C C . GLU A 1 110 ? -1.359 -7.345 9.959 1.00 70.44 110 GLU A C 1
ATOM 895 O O . GLU A 1 110 ? -1.691 -6.492 9.131 1.00 70.44 110 GLU A O 1
ATOM 900 N N . LEU A 1 111 ? -2.102 -8.429 10.183 1.00 81.31 111 LEU A N 1
ATOM 901 C CA . LEU A 1 111 ? -3.464 -8.533 9.662 1.00 81.31 111 LEU A CA 1
ATOM 902 C C . LEU A 1 111 ? -4.361 -7.507 10.373 1.00 81.31 111 LEU A C 1
ATOM 904 O O . LEU A 1 111 ? -4.087 -7.137 11.516 1.00 81.31 111 LEU A O 1
ATOM 908 N N . PRO A 1 112 ? -5.440 -7.035 9.725 1.00 82.69 112 PRO A N 1
ATOM 909 C CA . PRO A 1 112 ? -6.304 -6.053 10.344 1.00 82.69 112 PRO A CA 1
ATOM 910 C C . PRO A 1 112 ? -7.040 -6.702 11.512 1.00 82.69 112 PRO A C 1
ATOM 912 O O . PRO A 1 112 ? -7.672 -7.747 11.360 1.00 82.69 112 PRO A O 1
ATOM 915 N N . VAL A 1 113 ? -6.974 -6.058 12.668 1.00 84.25 113 VAL A N 1
ATOM 916 C CA . VAL A 1 113 ? -7.702 -6.453 13.872 1.00 84.25 113 VAL A CA 1
ATOM 917 C C . VAL A 1 113 ? -8.948 -5.582 13.982 1.00 84.25 113 VAL A C 1
ATOM 919 O O . VAL A 1 113 ? -8.900 -4.384 13.696 1.00 84.25 113 VAL A O 1
ATOM 922 N N . CYS A 1 114 ? -10.078 -6.174 14.361 1.00 83.94 114 CYS A N 1
ATOM 923 C CA . CYS A 1 114 ? -11.281 -5.405 14.668 1.00 83.94 114 CYS A CA 1
ATOM 924 C C . CYS A 1 114 ? -11.086 -4.600 15.959 1.00 83.94 114 CYS A C 1
ATOM 926 O O . CYS A 1 114 ? -10.722 -5.182 16.974 1.00 83.94 114 CYS A O 1
ATOM 928 N N . GLU A 1 115 ? -11.393 -3.302 15.967 1.00 81.25 115 GLU A N 1
ATOM 929 C CA . GLU A 1 115 ? -11.220 -2.479 17.175 1.00 81.25 115 GLU A CA 1
ATOM 930 C C . GLU A 1 115 ? -12.280 -2.784 18.252 1.00 81.25 115 GLU A C 1
ATOM 932 O O . GLU A 1 115 ? -12.031 -2.606 19.440 1.00 81.25 115 GLU A O 1
ATOM 937 N N . ASN A 1 116 ? -13.453 -3.293 17.861 1.00 80.81 116 ASN A N 1
ATOM 938 C CA . ASN A 1 116 ? -14.505 -3.665 18.809 1.00 80.81 116 ASN A CA 1
ATOM 939 C C . ASN A 1 116 ? -14.253 -5.040 19.464 1.00 80.81 116 ASN A C 1
ATOM 941 O O . ASN A 1 116 ? -14.170 -5.157 20.682 1.00 80.81 116 ASN A O 1
ATOM 945 N N . CYS A 1 117 ? -14.094 -6.102 18.661 1.00 81.31 117 CYS A N 1
ATOM 946 C CA . CYS A 1 117 ? -13.959 -7.474 19.180 1.00 81.31 117 CYS A CA 1
ATOM 947 C C . CYS A 1 117 ? -12.523 -8.003 19.267 1.00 81.31 117 CYS A C 1
ATOM 949 O O . CYS A 1 117 ? -12.330 -9.124 19.728 1.00 81.31 117 CYS A O 1
ATOM 951 N N . HIS A 1 118 ? -11.531 -7.232 18.811 1.00 80.31 118 HIS A N 1
ATOM 952 C CA . HIS A 1 118 ? -10.111 -7.601 18.819 1.00 80.31 118 HIS A CA 1
ATOM 953 C C . HIS A 1 118 ? -9.777 -8.901 18.067 1.00 80.31 118 HIS A C 1
ATOM 955 O O . HIS A 1 118 ? -8.690 -9.456 18.216 1.00 80.31 118 HIS A O 1
ATOM 961 N N . GLU A 1 119 ? -10.685 -9.373 17.208 1.00 80.69 119 GLU A N 1
ATOM 962 C CA . GLU A 1 119 ? -10.447 -10.543 16.371 1.00 80.69 119 GLU A CA 1
ATOM 963 C C . GLU A 1 119 ? -9.711 -10.147 15.083 1.00 80.69 119 GLU A C 1
ATOM 965 O O . GLU A 1 119 ? -10.084 -9.189 14.390 1.00 80.69 119 GLU A O 1
ATOM 970 N N . GLU A 1 120 ? -8.665 -10.906 14.756 1.00 81.06 120 GLU A N 1
ATOM 971 C CA . GLU A 1 120 ? -7.903 -10.772 13.517 1.00 81.06 120 GLU A CA 1
ATOM 972 C C . GLU A 1 120 ? -8.737 -11.191 12.307 1.00 81.06 120 GLU A C 1
ATOM 974 O O . GLU A 1 120 ? -9.357 -12.258 12.260 1.00 81.06 120 GLU A O 1
ATOM 979 N N . TRP A 1 121 ? -8.716 -10.367 11.266 1.00 83.25 121 TRP A N 1
ATOM 980 C CA . TRP A 1 121 ? -9.362 -10.707 10.013 1.00 83.25 121 TRP A CA 1
ATOM 981 C C . TRP A 1 121 ? -8.474 -11.638 9.202 1.00 83.25 121 TRP A C 1
ATOM 983 O O . TRP A 1 121 ? -7.301 -11.368 8.939 1.00 83.25 121 TRP A O 1
ATOM 993 N N . SER A 1 122 ? -9.069 -12.723 8.710 1.00 83.56 122 SER A N 1
ATOM 994 C CA . SER A 1 122 ? -8.376 -13.580 7.755 1.00 83.56 122 SER A CA 1
ATOM 995 C C . SER A 1 122 ? -8.076 -12.821 6.457 1.00 83.56 122 SER A C 1
ATOM 997 O O . SER A 1 122 ? -8.910 -12.069 5.951 1.00 83.56 122 SER A O 1
ATOM 999 N N . TRP A 1 123 ? -6.911 -13.090 5.862 1.00 79.69 123 TRP A N 1
ATOM 1000 C CA . TRP A 1 123 ? -6.453 -12.480 4.602 1.00 79.69 123 TRP A CA 1
ATOM 1001 C C . TRP A 1 123 ? -7.532 -12.473 3.500 1.00 79.69 123 TRP A C 1
ATOM 1003 O O . TRP A 1 123 ? -7.747 -11.461 2.834 1.00 79.69 123 TRP A O 1
ATOM 1013 N N . ARG A 1 124 ? -8.272 -13.584 3.352 1.00 80.12 124 ARG A N 1
ATOM 1014 C CA . ARG A 1 124 ? -9.348 -13.723 2.354 1.00 80.12 124 ARG A CA 1
ATOM 1015 C C . ARG A 1 124 ? -10.532 -12.800 2.642 1.00 80.12 124 ARG A C 1
ATOM 1017 O O . ARG A 1 124 ? -11.099 -12.232 1.711 1.00 80.12 124 ARG A O 1
ATOM 1024 N N . VAL A 1 125 ? -10.908 -12.657 3.913 1.00 84.06 125 VAL A N 1
ATOM 1025 C CA . VAL A 1 125 ? -11.996 -11.763 4.327 1.00 84.06 125 VAL A CA 1
ATOM 1026 C C . VAL A 1 125 ? -11.590 -10.311 4.115 1.00 84.06 125 VAL A C 1
ATOM 1028 O O . VAL A 1 125 ? -12.368 -9.562 3.529 1.00 84.06 125 VAL A O 1
ATOM 1031 N N . SER A 1 126 ? -10.371 -9.938 4.508 1.00 85.25 126 SER A N 1
ATOM 1032 C CA . SER A 1 126 ? -9.832 -8.588 4.321 1.00 85.25 126 SER A CA 1
ATOM 1033 C C . SER A 1 126 ? -9.850 -8.175 2.856 1.00 85.25 126 SER A C 1
ATOM 1035 O O . SER A 1 126 ? -10.408 -7.136 2.521 1.00 85.25 126 SER A O 1
ATOM 1037 N N . ILE A 1 127 ? -9.351 -9.031 1.963 1.00 83.94 127 ILE A N 1
ATOM 1038 C CA . ILE A 1 127 ? -9.390 -8.770 0.521 1.00 83.94 127 ILE A CA 1
ATOM 1039 C C . ILE A 1 127 ? -10.823 -8.647 0.018 1.00 83.94 127 ILE A C 1
ATOM 1041 O O . ILE A 1 127 ? -11.162 -7.651 -0.615 1.00 83.94 127 ILE A O 1
ATOM 1045 N N . LYS A 1 128 ? -11.699 -9.605 0.342 1.00 86.38 128 LYS A N 1
ATOM 1046 C CA . LYS A 1 128 ? -13.100 -9.557 -0.095 1.00 86.38 128 LYS A CA 1
ATOM 1047 C C . LYS A 1 128 ? -13.779 -8.253 0.333 1.00 86.38 128 LYS A C 1
ATOM 1049 O O . LYS A 1 128 ? -14.522 -7.675 -0.450 1.00 86.38 128 LYS A O 1
ATOM 1054 N N . LYS A 1 129 ? -13.520 -7.792 1.557 1.00 85.31 129 LYS A N 1
ATOM 1055 C CA . LYS A 1 129 ? -14.091 -6.559 2.110 1.00 85.31 129 LYS A CA 1
ATOM 1056 C C . LYS A 1 129 ? -13.477 -5.298 1.501 1.00 85.31 129 LYS A C 1
ATOM 1058 O O . LYS A 1 129 ? -14.217 -4.352 1.297 1.00 85.31 129 LYS A O 1
ATOM 1063 N N . MET A 1 130 ? -12.194 -5.309 1.134 1.00 81.62 130 MET A N 1
ATOM 1064 C CA . MET A 1 130 ? -11.547 -4.198 0.418 1.00 81.62 130 MET A CA 1
ATOM 1065 C C . MET A 1 130 ? -12.057 -4.028 -1.018 1.00 81.62 130 MET A C 1
ATOM 1067 O O . MET A 1 130 ? -12.145 -2.904 -1.501 1.00 81.62 130 MET A O 1
ATOM 1071 N N . PHE A 1 131 ? -12.391 -5.125 -1.704 1.00 81.31 131 PHE A N 1
ATOM 1072 C CA . PHE A 1 131 ? -12.958 -5.071 -3.060 1.00 81.31 131 PHE A CA 1
ATOM 1073 C C . PHE A 1 131 ? -14.427 -4.650 -3.087 1.00 81.31 131 PHE A C 1
ATOM 1075 O O . PHE A 1 131 ? -14.924 -4.189 -4.114 1.00 81.31 131 PHE A O 1
ATOM 1082 N N . ILE A 1 132 ? -15.130 -4.783 -1.965 1.00 81.81 132 ILE A N 1
ATOM 1083 C CA . ILE A 1 132 ? -16.458 -4.204 -1.805 1.00 81.81 132 ILE A CA 1
ATOM 1084 C C . ILE A 1 132 ? -16.232 -2.719 -1.516 1.00 81.81 132 ILE A C 1
ATOM 1086 O O . ILE A 1 132 ? -15.771 -2.373 -0.436 1.00 81.81 132 ILE A O 1
ATOM 1090 N N . LEU A 1 133 ? -16.556 -1.842 -2.473 1.00 65.88 133 LEU A N 1
ATOM 1091 C CA . LEU A 1 133 ? -16.384 -0.377 -2.407 1.00 65.88 133 LEU A CA 1
ATOM 1092 C C . LEU A 1 133 ? -17.216 0.330 -1.303 1.00 65.88 133 LEU A C 1
ATOM 1094 O O . LEU A 1 133 ? -17.506 1.523 -1.388 1.00 65.88 133 LEU A O 1
ATOM 1098 N N . ASN A 1 134 ? -17.608 -0.383 -0.251 1.00 77.56 134 ASN A N 1
ATOM 1099 C CA . ASN A 1 134 ? -18.311 0.171 0.892 1.00 77.56 134 ASN A CA 1
ATOM 1100 C C . ASN A 1 134 ? -17.308 0.772 1.877 1.00 77.56 134 ASN A C 1
ATOM 1102 O O . ASN A 1 134 ? -16.335 0.132 2.271 1.00 77.56 134 ASN A O 1
ATOM 1106 N N . ARG A 1 135 ? -17.579 2.003 2.326 1.00 74.44 135 ARG A N 1
ATOM 1107 C CA . ARG A 1 135 ? -16.770 2.662 3.366 1.00 74.44 135 ARG A CA 1
ATOM 1108 C C . ARG A 1 135 ? -16.832 1.927 4.701 1.00 74.44 135 ARG A C 1
ATOM 1110 O O . ARG A 1 135 ? -15.819 1.847 5.388 1.00 74.44 135 ARG A O 1
ATOM 1117 N N . ALA A 1 136 ? -18.011 1.409 5.034 1.00 82.62 136 ALA A N 1
ATOM 1118 C CA . ALA A 1 136 ? -18.243 0.598 6.213 1.00 82.62 136 ALA A CA 1
ATOM 1119 C C . ALA A 1 136 ? -18.015 -0.878 5.874 1.00 82.62 136 ALA A C 1
ATOM 1121 O O . ALA A 1 136 ? -18.693 -1.460 5.022 1.00 82.62 136 ALA A O 1
ATOM 1122 N N . MET A 1 137 ? -17.061 -1.491 6.562 1.00 86.75 137 MET A N 1
ATOM 1123 C CA . MET A 1 137 ? -16.777 -2.913 6.477 1.00 86.75 137 MET A CA 1
ATOM 1124 C C . MET A 1 137 ? -17.232 -3.584 7.771 1.00 86.75 137 MET A C 1
ATOM 1126 O O . MET A 1 137 ? -16.569 -3.494 8.799 1.00 86.75 137 MET A O 1
ATOM 1130 N N . SER A 1 138 ? -18.366 -4.279 7.723 1.00 88.25 138 SER A N 1
ATOM 1131 C CA . SER A 1 138 ? -18.878 -5.001 8.892 1.00 88.25 138 SER A CA 1
ATOM 1132 C C . SER A 1 138 ? -17.978 -6.186 9.239 1.00 88.25 138 SER A C 1
ATOM 1134 O O . SER A 1 138 ? -17.650 -6.994 8.351 1.00 88.25 138 SER A O 1
ATOM 1136 N N . CYS A 1 139 ? -17.600 -6.292 10.513 1.00 86.56 139 CYS A N 1
ATOM 1137 C CA . CYS A 1 139 ? -16.802 -7.386 11.052 1.00 86.56 139 CYS A CA 1
ATOM 1138 C C . CYS A 1 139 ? -17.559 -8.722 10.931 1.00 86.56 139 CYS A C 1
ATOM 1140 O O . CYS A 1 139 ? -18.735 -8.786 11.285 1.00 86.56 139 CYS A O 1
ATOM 1142 N N . PRO A 1 140 ? -16.917 -9.808 10.465 1.00 84.75 140 PRO A N 1
ATOM 1143 C CA . PRO A 1 140 ? -17.563 -11.120 10.380 1.00 84.75 140 PRO A CA 1
ATOM 1144 C C . PRO A 1 140 ? -17.875 -11.744 11.750 1.00 84.75 140 PRO A C 1
ATOM 1146 O O . PRO A 1 140 ? -18.761 -12.586 11.824 1.00 84.75 140 PRO A O 1
ATOM 1149 N N . SER A 1 141 ? -17.151 -11.356 12.806 1.00 82.88 141 SER A N 1
ATOM 1150 C CA . SER A 1 141 ? -17.275 -11.955 14.140 1.00 82.88 141 SER A CA 1
ATOM 1151 C C . SER A 1 141 ? -18.301 -11.230 15.010 1.00 82.88 141 SER A C 1
ATOM 1153 O O . SER A 1 141 ? -19.147 -11.881 15.612 1.00 82.88 141 SER A O 1
ATOM 1155 N N . CYS A 1 142 ? -18.252 -9.893 15.072 1.00 83.44 142 CYS A N 1
ATOM 1156 C CA . CYS A 1 142 ? -19.158 -9.103 15.917 1.00 83.44 142 CYS A CA 1
ATOM 1157 C C . CYS A 1 142 ? -20.251 -8.344 15.153 1.00 83.44 142 CYS A C 1
ATOM 1159 O O . CYS A 1 142 ? -21.132 -7.774 15.784 1.00 83.44 142 CYS A O 1
ATOM 1161 N N . GLY A 1 143 ? -20.204 -8.294 13.818 1.00 84.94 143 GLY A N 1
ATOM 1162 C CA . GLY A 1 143 ? -21.174 -7.552 13.003 1.00 84.94 143 GLY A CA 1
ATOM 1163 C C . GLY A 1 143 ? -20.997 -6.030 13.006 1.00 84.94 143 GLY A C 1
ATOM 1164 O O . GLY A 1 143 ? -21.583 -5.364 12.157 1.00 84.94 143 GLY A O 1
ATOM 1165 N N . GLU A 1 144 ? -20.158 -5.486 13.891 1.00 86.19 144 GLU A N 1
ATOM 1166 C CA . GLU A 1 144 ? -19.940 -4.045 14.013 1.00 86.19 144 GLU A CA 1
ATOM 1167 C C . GLU A 1 144 ? -19.297 -3.456 12.755 1.00 86.19 144 GLU A C 1
ATOM 1169 O O . GLU A 1 144 ? -18.428 -4.079 12.127 1.00 86.19 144 GLU A O 1
ATOM 1174 N N . ASN A 1 145 ? -19.706 -2.242 12.391 1.00 87.81 145 ASN A N 1
ATOM 1175 C CA . ASN A 1 145 ? -19.135 -1.545 11.245 1.00 87.81 145 ASN A CA 1
ATOM 1176 C C . ASN A 1 145 ? -17.744 -1.007 11.590 1.00 87.81 145 ASN A C 1
ATOM 1178 O O . ASN A 1 145 ? -17.523 -0.443 12.655 1.00 87.81 145 ASN A O 1
ATOM 1182 N N . GLN A 1 146 ? -16.790 -1.218 10.686 1.00 85.44 146 GLN A N 1
ATOM 1183 C CA . GLN A 1 146 ? -15.422 -0.721 10.802 1.00 85.44 146 GLN A CA 1
ATOM 1184 C C . GLN A 1 146 ? -15.080 0.118 9.579 1.00 85.44 146 GLN A C 1
ATOM 1186 O O . GLN A 1 146 ? -15.470 -0.209 8.456 1.00 85.44 146 GLN A O 1
ATOM 1191 N N . TYR A 1 147 ? -14.289 1.158 9.785 1.00 86.88 147 TYR A N 1
ATOM 1192 C CA . TYR A 1 147 ? -13.826 2.055 8.740 1.00 86.88 147 TYR A CA 1
ATOM 1193 C C . TYR A 1 147 ? -12.318 1.932 8.567 1.00 86.88 147 TYR A C 1
ATOM 1195 O O . TYR A 1 147 ? -11.572 1.597 9.484 1.00 86.88 147 TYR A O 1
ATOM 1203 N N . GLN A 1 148 ? -11.846 2.200 7.356 1.00 84.19 148 GLN A N 1
ATOM 1204 C CA . GLN A 1 148 ? -10.418 2.267 7.086 1.00 84.19 148 GLN A CA 1
ATOM 1205 C C . GLN A 1 148 ? -9.832 3.573 7.637 1.00 84.19 148 GLN A C 1
ATOM 1207 O O . GLN A 1 148 ? -10.290 4.657 7.279 1.00 84.19 148 GLN A O 1
ATOM 1212 N N . THR A 1 149 ? -8.753 3.475 8.415 1.00 82.75 149 THR A N 1
ATOM 1213 C CA . THR A 1 149 ? -8.009 4.644 8.917 1.00 82.75 149 THR A CA 1
ATOM 1214 C C . THR A 1 149 ? -7.446 5.512 7.778 1.00 82.75 149 THR A C 1
ATOM 1216 O O . THR A 1 149 ? -6.974 4.998 6.754 1.00 82.75 149 THR A O 1
ATOM 1219 N N . ARG A 1 150 ? -7.361 6.836 7.983 1.00 79.50 150 ARG A N 1
ATOM 1220 C CA . ARG A 1 150 ? -6.754 7.775 7.012 1.00 79.50 150 ARG A CA 1
ATOM 1221 C C . ARG A 1 150 ? -5.331 7.375 6.614 1.00 79.50 150 ARG A C 1
ATOM 1223 O O . ARG A 1 150 ? -4.986 7.365 5.434 1.00 79.50 150 ARG A O 1
ATOM 1230 N N . LYS A 1 151 ? -4.510 6.964 7.587 1.00 76.50 151 LYS A N 1
ATOM 1231 C CA . LYS A 1 151 ? -3.127 6.505 7.348 1.00 76.50 151 LYS A CA 1
ATOM 1232 C C . LYS A 1 151 ? -3.061 5.265 6.454 1.00 76.50 151 LYS A C 1
ATOM 1234 O O . LYS A 1 151 ? -2.114 5.121 5.687 1.00 76.50 151 LYS A O 1
ATOM 1239 N N . SER A 1 152 ? -4.015 4.342 6.580 1.00 77.62 152 SER A N 1
ATOM 1240 C CA . SER A 1 152 ? -4.105 3.162 5.710 1.00 77.62 152 SER A CA 1
ATOM 1241 C C . SER A 1 152 ? -4.508 3.559 4.289 1.00 77.62 152 SER A C 1
ATOM 1243 O O . SER A 1 152 ? -3.884 3.110 3.328 1.00 77.62 152 SER A O 1
ATOM 1245 N N . ARG A 1 153 ? -5.467 4.481 4.149 1.00 79.88 153 ARG A N 1
ATOM 1246 C CA . ARG A 1 153 ? -5.913 4.977 2.842 1.00 79.88 153 ARG A CA 1
ATOM 1247 C C . ARG A 1 153 ? -4.816 5.730 2.086 1.00 79.88 153 ARG A C 1
ATOM 1249 O O . ARG A 1 153 ? -4.632 5.491 0.898 1.00 79.88 153 ARG A O 1
ATOM 1256 N N . ILE A 1 154 ? -4.053 6.586 2.769 1.00 79.00 154 ILE A N 1
ATOM 1257 C CA . ILE A 1 154 ? -2.910 7.296 2.166 1.00 79.00 154 ILE A CA 1
ATOM 1258 C C . ILE A 1 154 ? -1.853 6.300 1.678 1.00 79.00 154 ILE A C 1
ATOM 1260 O O . ILE A 1 154 ? -1.379 6.424 0.553 1.00 79.00 154 ILE A O 1
ATOM 1264 N N . ARG A 1 155 ? -1.536 5.269 2.473 1.00 75.31 155 ARG A N 1
ATOM 1265 C CA . ARG A 1 155 ? -0.605 4.206 2.055 1.00 75.31 155 ARG A CA 1
ATOM 1266 C C . ARG A 1 155 ? -1.110 3.435 0.834 1.00 75.31 155 ARG A C 1
ATOM 1268 O O . ARG A 1 155 ? -0.336 3.164 -0.077 1.00 75.31 155 ARG A O 1
ATOM 1275 N N . MET A 1 156 ? -2.407 3.135 0.764 1.00 77.31 156 MET A N 1
ATOM 1276 C CA . MET A 1 156 ? -2.995 2.531 -0.437 1.00 77.31 156 MET A CA 1
ATOM 1277 C C . MET A 1 156 ? -2.931 3.458 -1.656 1.00 77.31 156 MET A C 1
ATOM 1279 O O . MET A 1 156 ? -2.633 2.992 -2.749 1.00 77.31 156 MET A O 1
ATOM 1283 N N . SER A 1 157 ? -3.152 4.762 -1.481 1.00 78.19 157 SER A N 1
ATOM 1284 C CA . SER A 1 157 ? -3.000 5.742 -2.566 1.00 78.19 157 SER A CA 1
ATOM 1285 C C . SER A 1 157 ? -1.554 5.804 -3.078 1.00 78.19 157 SER A C 1
ATOM 1287 O O . SER A 1 157 ? -1.313 5.811 -4.282 1.00 78.19 157 SER A O 1
ATOM 1289 N N . GLN A 1 158 ? -0.573 5.737 -2.173 1.00 73.69 158 GLN A N 1
ATOM 1290 C CA . GLN A 1 158 ? 0.847 5.674 -2.532 1.00 73.69 158 GLN A CA 1
ATOM 1291 C C . GLN A 1 158 ? 1.202 4.415 -3.340 1.00 73.69 158 GLN A C 1
ATOM 1293 O O . GLN A 1 158 ? 1.993 4.510 -4.275 1.00 73.69 158 GLN A O 1
ATOM 1298 N N . LEU A 1 159 ? 0.590 3.259 -3.047 1.00 73.00 159 LEU A N 1
ATOM 1299 C CA . LEU A 1 159 ? 0.751 2.044 -3.864 1.00 73.00 159 LEU A CA 1
ATOM 1300 C C . LEU A 1 159 ? 0.251 2.236 -5.300 1.00 73.00 159 LEU A C 1
ATOM 1302 O O . LEU A 1 159 ? 0.878 1.753 -6.239 1.00 73.00 159 LEU A O 1
ATOM 1306 N N . VAL A 1 160 ? -0.862 2.950 -5.476 1.00 77.44 160 VAL A N 1
ATOM 1307 C CA . VAL A 1 160 ? -1.392 3.272 -6.810 1.00 77.44 160 VAL A CA 1
ATOM 1308 C C . VAL A 1 160 ? -0.487 4.276 -7.526 1.00 77.44 160 VAL A C 1
ATOM 1310 O O . VAL A 1 160 ? -0.251 4.154 -8.721 1.00 77.44 160 VAL A O 1
ATOM 1313 N N . LEU A 1 161 ? 0.088 5.247 -6.817 1.00 76.69 161 LEU A N 1
ATOM 1314 C CA . LEU A 1 161 ? 1.067 6.158 -7.417 1.00 76.69 161 LEU A CA 1
ATOM 1315 C C . LEU A 1 161 ? 2.336 5.422 -7.867 1.00 76.69 161 LEU A C 1
ATOM 1317 O O . LEU A 1 161 ? 2.880 5.743 -8.920 1.00 76.69 161 LEU A O 1
ATOM 1321 N N . LEU A 1 162 ? 2.768 4.392 -7.135 1.00 70.75 162 LEU A N 1
ATOM 1322 C CA . LEU A 1 162 ? 3.935 3.590 -7.505 1.00 70.75 162 LEU A CA 1
ATOM 1323 C C . LEU A 1 162 ? 3.762 2.893 -8.866 1.00 70.75 162 LEU A C 1
ATOM 1325 O O . LEU A 1 162 ? 4.724 2.800 -9.621 1.00 70.75 162 LEU A O 1
ATOM 1329 N N . SER A 1 163 ? 2.547 2.466 -9.233 1.00 74.12 163 SER A N 1
ATOM 1330 C CA . SER A 1 163 ? 2.307 1.843 -10.546 1.00 74.12 163 SER A CA 1
ATOM 1331 C C . SER A 1 163 ? 2.443 2.819 -11.722 1.00 74.12 163 SER A C 1
ATOM 1333 O O . SER A 1 163 ? 2.648 2.385 -12.855 1.00 74.12 163 SER A O 1
ATOM 1335 N N . ASN A 1 164 ? 2.381 4.130 -11.469 1.00 79.31 164 ASN A N 1
ATOM 1336 C CA . ASN A 1 164 ? 2.601 5.159 -12.487 1.00 79.31 164 ASN A CA 1
ATOM 1337 C C . ASN A 1 164 ? 4.095 5.415 -12.743 1.00 79.31 164 ASN A C 1
ATOM 1339 O O . ASN A 1 164 ? 4.457 5.896 -13.815 1.00 79.31 164 ASN A O 1
ATOM 1343 N N . VAL A 1 165 ? 4.977 5.043 -11.806 1.00 75.25 165 VAL A N 1
ATOM 1344 C CA . VAL A 1 165 ? 6.437 5.140 -11.990 1.00 75.25 165 VAL A CA 1
ATOM 1345 C C . VAL A 1 165 ? 6.901 4.255 -13.148 1.00 75.25 165 VAL A C 1
ATOM 1347 O O . VAL A 1 165 ? 7.813 4.626 -13.875 1.00 75.25 165 VAL A O 1
ATOM 1350 N N . VAL A 1 166 ? 6.217 3.135 -13.385 1.00 75.00 166 VAL A N 1
ATOM 1351 C CA . VAL A 1 166 ? 6.476 2.256 -14.531 1.00 75.00 166 VAL A CA 1
ATOM 1352 C C . VAL A 1 166 ? 6.277 2.965 -15.871 1.00 75.00 166 VAL A C 1
ATOM 1354 O O . VAL A 1 166 ? 7.097 2.800 -16.768 1.00 75.00 166 VAL A O 1
ATOM 1357 N N . LEU A 1 167 ? 5.226 3.784 -16.006 1.00 79.56 167 LEU A N 1
ATOM 1358 C CA . LEU A 1 167 ? 4.986 4.551 -17.236 1.00 79.56 167 LEU A CA 1
ATOM 1359 C C . LEU A 1 167 ? 6.073 5.593 -17.461 1.00 79.56 167 LEU A C 1
ATOM 1361 O O . LEU A 1 167 ? 6.496 5.795 -18.594 1.00 79.56 167 LEU A O 1
ATOM 1365 N N . LEU A 1 168 ? 6.522 6.239 -16.381 1.00 76.81 168 LEU A N 1
ATOM 1366 C CA . LEU A 1 168 ? 7.621 7.196 -16.445 1.00 76.81 168 LEU A CA 1
ATOM 1367 C C . LEU A 1 168 ? 8.905 6.506 -16.896 1.00 76.81 168 LEU A C 1
ATOM 1369 O O . LEU A 1 168 ? 9.562 7.010 -17.793 1.00 76.81 168 LEU A O 1
ATOM 1373 N N . ILE A 1 169 ? 9.225 5.338 -16.337 1.00 72.19 169 ILE A N 1
ATOM 1374 C CA . ILE A 1 169 ? 10.387 4.539 -16.743 1.00 72.19 169 ILE A CA 1
ATOM 1375 C C . ILE A 1 169 ? 10.288 4.168 -18.231 1.00 72.19 169 ILE A C 1
ATOM 1377 O O . ILE A 1 169 ? 11.229 4.409 -18.974 1.00 72.19 169 ILE A O 1
ATOM 1381 N N . ASN A 1 170 ? 9.137 3.691 -18.703 1.00 75.38 170 ASN A N 1
ATOM 1382 C CA . ASN A 1 170 ? 8.943 3.377 -20.122 1.00 75.38 170 ASN A CA 1
ATOM 1383 C C . ASN A 1 170 ? 9.092 4.590 -21.067 1.00 75.38 170 ASN A C 1
ATOM 1385 O O . ASN A 1 170 ? 9.327 4.423 -22.253 1.00 75.38 170 ASN A O 1
ATOM 1389 N N . ALA A 1 171 ? 8.948 5.824 -20.578 1.00 75.62 171 ALA A N 1
ATOM 1390 C CA . ALA A 1 171 ? 9.197 7.010 -21.399 1.00 75.62 171 ALA A CA 1
ATOM 1391 C C . ALA A 1 171 ? 10.697 7.287 -21.619 1.00 75.62 171 ALA A C 1
ATOM 1393 O O . ALA A 1 171 ? 11.047 8.028 -22.533 1.00 75.62 171 ALA A O 1
ATOM 1394 N N . PHE A 1 172 ? 11.570 6.725 -20.775 1.00 73.06 172 PHE A N 1
ATOM 1395 C CA . PHE A 1 172 ? 13.026 6.886 -20.858 1.00 73.06 172 PHE A CA 1
ATOM 1396 C C . PHE A 1 172 ? 13.744 5.655 -21.423 1.00 73.06 172 PHE A C 1
ATOM 1398 O O . PHE A 1 172 ? 14.891 5.774 -21.842 1.00 73.06 172 PHE A O 1
ATOM 1405 N N . PHE A 1 173 ? 13.092 4.493 -21.419 1.00 71.12 173 PHE A N 1
ATOM 1406 C CA . PHE A 1 173 ? 13.651 3.220 -21.864 1.00 71.12 173 PHE A CA 1
ATOM 1407 C C . PHE A 1 173 ? 12.715 2.594 -22.904 1.00 71.12 173 PHE A C 1
ATOM 1409 O O . PHE A 1 173 ? 11.521 2.465 -22.639 1.00 71.12 173 PHE A O 1
ATOM 1416 N N . ASP A 1 174 ? 13.254 2.189 -24.056 1.00 72.81 174 ASP A N 1
ATOM 1417 C CA . ASP A 1 174 ? 12.502 1.566 -25.157 1.00 72.81 174 ASP A CA 1
ATOM 1418 C C . ASP A 1 174 ? 12.146 0.097 -24.854 1.00 72.81 174 ASP A C 1
ATOM 1420 O O . ASP A 1 174 ? 12.552 -0.822 -25.566 1.00 72.81 174 ASP A O 1
ATOM 1424 N N . PHE A 1 175 ? 11.374 -0.140 -23.790 1.00 74.44 175 PHE A N 1
ATOM 1425 C CA . PHE A 1 175 ? 10.926 -1.486 -23.442 1.00 74.44 175 PHE A CA 1
ATOM 1426 C C . PHE A 1 175 ? 9.931 -2.032 -24.457 1.00 74.44 175 PHE A C 1
ATOM 1428 O O . PHE A 1 175 ? 9.027 -1.342 -24.948 1.00 74.44 175 PHE A O 1
ATOM 1435 N N . TYR A 1 176 ? 10.016 -3.336 -24.698 1.00 81.94 176 TYR A N 1
ATOM 1436 C CA . TYR A 1 176 ? 9.000 -4.010 -25.485 1.00 81.94 176 TYR A CA 1
ATOM 1437 C C . TYR A 1 176 ? 7.682 -4.080 -24.708 1.00 81.94 176 TYR A C 1
ATOM 1439 O O . TYR A 1 176 ? 7.632 -4.231 -23.485 1.00 81.94 176 TYR A O 1
ATOM 1447 N N . TRP A 1 177 ? 6.566 -4.061 -25.440 1.00 79.50 177 TRP A N 1
ATOM 1448 C CA . TRP A 1 177 ? 5.226 -4.088 -24.846 1.00 79.50 177 TRP A CA 1
ATOM 1449 C C . TRP A 1 177 ? 5.004 -5.267 -23.879 1.00 79.50 177 TRP A C 1
ATOM 1451 O O . TRP A 1 177 ? 4.278 -5.130 -22.896 1.00 79.50 177 TRP A O 1
ATOM 1461 N N . TRP A 1 178 ? 5.630 -6.423 -24.128 1.00 78.62 178 TRP A N 1
ATOM 1462 C CA . TRP A 1 178 ? 5.478 -7.617 -23.294 1.00 78.62 178 TRP A CA 1
ATOM 1463 C C . TRP A 1 178 ? 6.238 -7.509 -21.961 1.00 78.62 178 TRP A C 1
ATOM 1465 O O . TRP A 1 178 ? 5.758 -8.022 -20.949 1.00 78.62 178 TRP A O 1
ATOM 1475 N N . GLU A 1 179 ? 7.365 -6.794 -21.921 1.00 76.50 179 GLU A N 1
ATOM 1476 C CA . GLU A 1 179 ? 8.147 -6.540 -20.700 1.00 76.50 179 GLU A CA 1
ATOM 1477 C C . GLU A 1 179 ? 7.378 -5.619 -19.756 1.00 76.50 179 GLU A C 1
ATOM 1479 O O . GLU A 1 179 ? 7.250 -5.893 -18.559 1.00 76.50 179 GLU A O 1
ATOM 1484 N N . ILE A 1 180 ? 6.759 -4.580 -20.320 1.00 79.94 180 ILE A N 1
ATOM 1485 C CA . ILE A 1 180 ? 5.874 -3.665 -19.596 1.00 79.94 180 ILE A CA 1
ATOM 1486 C C . ILE A 1 180 ? 4.697 -4.439 -18.993 1.00 79.94 180 ILE A C 1
ATOM 1488 O O . ILE A 1 180 ? 4.380 -4.274 -17.812 1.00 79.94 180 ILE A O 1
ATOM 1492 N N . VAL A 1 181 ? 4.060 -5.318 -19.776 1.00 82.94 181 VAL A N 1
ATOM 1493 C CA . VAL A 1 181 ? 2.948 -6.154 -19.299 1.00 82.94 181 VAL A CA 1
ATOM 1494 C C . VAL A 1 181 ? 3.390 -7.054 -18.143 1.00 82.94 181 VAL A C 1
ATOM 1496 O O . VAL A 1 181 ? 2.701 -7.104 -17.122 1.00 82.94 181 VAL A O 1
ATOM 1499 N N . LEU A 1 182 ? 4.538 -7.729 -18.254 1.00 77.88 182 LEU A N 1
ATOM 1500 C CA . LEU A 1 182 ? 5.063 -8.581 -17.181 1.00 77.88 182 LEU A CA 1
ATOM 1501 C C . LEU A 1 182 ? 5.340 -7.791 -15.898 1.00 77.88 182 LEU A C 1
ATOM 1503 O O . LEU A 1 182 ? 4.976 -8.240 -14.808 1.00 77.88 182 LEU A O 1
ATOM 1507 N N . MET A 1 183 ? 5.916 -6.595 -16.016 1.00 74.00 183 MET A N 1
ATOM 1508 C CA . MET A 1 183 ? 6.172 -5.713 -14.879 1.00 74.00 183 MET A CA 1
ATOM 1509 C C . MET A 1 183 ? 4.871 -5.273 -14.194 1.00 74.00 183 MET A C 1
ATOM 1511 O O . MET A 1 183 ? 4.768 -5.332 -12.966 1.00 74.00 183 MET A O 1
ATOM 1515 N N . TYR A 1 184 ? 3.842 -4.903 -14.961 1.00 81.06 184 TYR A N 1
ATOM 1516 C CA . TYR A 1 184 ? 2.529 -4.579 -14.399 1.00 81.06 184 TYR A CA 1
ATOM 1517 C C . TYR A 1 184 ? 1.897 -5.762 -13.673 1.00 81.06 184 TYR A C 1
ATOM 1519 O O . TYR A 1 184 ? 1.392 -5.596 -12.562 1.00 81.06 184 TYR A O 1
ATOM 1527 N N . VAL A 1 185 ? 1.950 -6.957 -14.262 1.00 81.81 185 VAL A N 1
ATOM 1528 C CA . VAL A 1 185 ? 1.440 -8.178 -13.625 1.00 81.81 185 VAL A CA 1
ATOM 1529 C C . VAL A 1 185 ? 2.163 -8.435 -12.304 1.00 81.81 185 VAL A C 1
ATOM 1531 O O . VAL A 1 185 ? 1.507 -8.709 -11.299 1.00 81.81 185 VAL A O 1
ATOM 1534 N N . ALA A 1 186 ? 3.487 -8.282 -12.269 1.00 76.44 186 ALA A N 1
ATOM 1535 C CA . ALA A 1 186 ? 4.279 -8.457 -11.056 1.00 76.44 186 ALA A CA 1
ATOM 1536 C C . ALA A 1 186 ? 3.918 -7.435 -9.961 1.00 76.44 186 ALA A C 1
ATOM 1538 O O . ALA A 1 186 ? 3.748 -7.808 -8.795 1.00 76.44 186 ALA A O 1
ATOM 1539 N N . ILE A 1 187 ? 3.738 -6.162 -10.325 1.00 76.56 187 ILE A N 1
ATOM 1540 C CA . ILE A 1 187 ? 3.333 -5.099 -9.391 1.00 76.56 187 ILE A CA 1
ATOM 1541 C C . ILE A 1 187 ? 1.927 -5.346 -8.860 1.00 76.56 187 ILE A C 1
ATOM 1543 O O . ILE A 1 187 ? 1.709 -5.245 -7.654 1.00 76.56 187 ILE A O 1
ATOM 1547 N N . ILE A 1 188 ? 0.978 -5.696 -9.730 1.00 80.81 188 ILE A N 1
ATOM 1548 C CA . ILE A 1 188 ? -0.401 -5.994 -9.336 1.00 80.81 188 ILE A CA 1
ATOM 1549 C C . ILE A 1 188 ? -0.415 -7.202 -8.400 1.00 80.81 188 ILE A C 1
ATOM 1551 O O . ILE A 1 188 ? -0.975 -7.112 -7.310 1.00 80.81 188 ILE A O 1
ATOM 1555 N N . ALA A 1 189 ? 0.241 -8.304 -8.768 1.00 79.12 189 ALA A N 1
ATOM 1556 C CA . ALA A 1 189 ? 0.317 -9.502 -7.934 1.00 79.12 189 ALA A CA 1
ATOM 1557 C C . ALA A 1 189 ? 0.903 -9.188 -6.550 1.00 79.12 189 ALA A C 1
ATOM 1559 O O . ALA A 1 189 ? 0.339 -9.583 -5.526 1.00 79.12 189 ALA A O 1
ATOM 1560 N N . THR A 1 190 ? 1.980 -8.403 -6.518 1.00 73.50 190 THR A N 1
ATOM 1561 C CA . THR A 1 190 ? 2.599 -7.938 -5.277 1.00 73.50 190 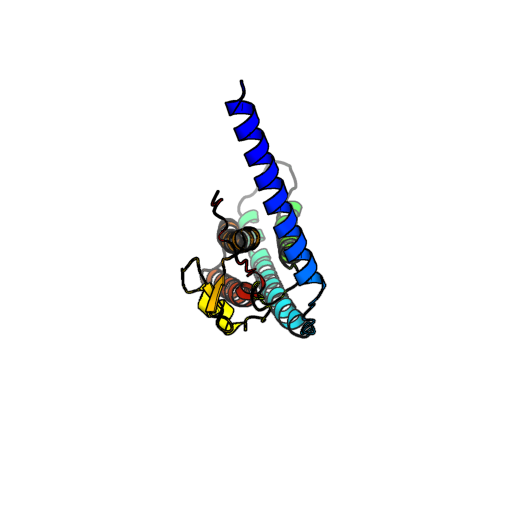THR A CA 1
ATOM 1562 C C . THR A 1 190 ? 1.627 -7.076 -4.472 1.00 73.50 190 THR A C 1
ATOM 1564 O O . THR A 1 190 ? 1.355 -7.382 -3.315 1.00 73.50 190 THR A O 1
ATOM 1567 N N . ALA A 1 191 ? 1.017 -6.053 -5.074 1.00 76.88 191 ALA A N 1
ATOM 1568 C CA . ALA A 1 191 ? 0.045 -5.191 -4.408 1.00 76.88 191 ALA A CA 1
ATOM 1569 C C . ALA A 1 191 ? -1.103 -6.005 -3.793 1.00 76.88 191 ALA A C 1
ATOM 1571 O O . ALA A 1 191 ? -1.401 -5.830 -2.615 1.00 76.88 191 ALA A O 1
ATOM 1572 N N . PHE A 1 192 ? -1.674 -6.960 -4.533 1.00 79.38 192 PHE A N 1
ATOM 1573 C CA . PHE A 1 192 ? -2.724 -7.857 -4.042 1.00 79.38 192 PHE A CA 1
ATOM 1574 C C . PHE A 1 192 ? -2.307 -8.654 -2.802 1.00 79.38 192 PHE A C 1
ATOM 1576 O O . PHE A 1 192 ? -3.103 -8.799 -1.872 1.00 79.38 192 PHE A O 1
ATOM 1583 N N . MET A 1 193 ? -1.067 -9.146 -2.752 1.00 76.56 193 MET A N 1
ATOM 1584 C CA . MET A 1 193 ? -0.550 -9.830 -1.564 1.00 76.56 193 MET A CA 1
ATOM 1585 C C . MET A 1 193 ? -0.409 -8.882 -0.368 1.00 76.56 193 MET A C 1
ATOM 1587 O O . MET A 1 193 ? -0.677 -9.293 0.762 1.00 76.56 193 MET A O 1
ATOM 1591 N N . LEU A 1 194 ? -0.030 -7.626 -0.616 1.00 74.75 194 LEU A N 1
ATOM 1592 C CA . LEU A 1 194 ? 0.271 -6.606 0.394 1.00 74.75 194 LEU A CA 1
ATOM 1593 C C . LEU A 1 194 ? -0.954 -5.838 0.915 1.00 74.75 194 LEU A C 1
ATOM 1595 O O . LEU A 1 194 ? -0.901 -5.289 2.020 1.00 74.75 194 LEU A O 1
ATOM 1599 N N . LEU A 1 195 ? -2.038 -5.772 0.138 1.00 79.00 195 LEU A N 1
ATOM 1600 C CA . LEU A 1 195 ? -3.266 -5.035 0.460 1.00 79.00 195 LEU A CA 1
ATOM 1601 C C . LEU A 1 195 ? -3.778 -5.292 1.888 1.00 79.00 195 LEU A C 1
ATOM 1603 O O . LEU A 1 195 ? -3.878 -4.331 2.655 1.00 79.00 195 LEU A O 1
ATOM 1607 N N . PRO A 1 196 ? -4.062 -6.544 2.301 1.00 79.31 196 PRO A N 1
ATOM 1608 C CA . PRO A 1 196 ? -4.699 -6.792 3.591 1.00 79.31 196 PRO A CA 1
ATOM 1609 C C . PRO A 1 196 ? -3.824 -6.411 4.784 1.00 79.31 196 PRO A C 1
ATOM 1611 O O . PRO A 1 196 ? -4.364 -6.100 5.835 1.00 79.31 196 PRO A O 1
ATOM 1614 N N . TYR A 1 197 ? -2.503 -6.377 4.625 1.00 77.06 197 TYR A N 1
ATOM 1615 C CA . TYR A 1 197 ? -1.580 -5.980 5.690 1.00 77.06 197 TYR A CA 1
ATOM 1616 C C . TYR A 1 197 ? -1.433 -4.461 5.828 1.00 77.06 197 TYR A C 1
ATOM 1618 O O . TYR A 1 197 ? -1.038 -3.937 6.867 1.00 77.06 197 TYR A O 1
ATOM 1626 N N . ASN A 1 198 ? -1.752 -3.721 4.766 1.00 73.69 198 ASN A N 1
ATOM 1627 C CA . ASN A 1 198 ? -1.796 -2.264 4.820 1.00 73.69 198 ASN A CA 1
ATOM 1628 C C . ASN A 1 198 ? -3.133 -1.739 5.347 1.00 73.69 198 ASN A C 1
ATOM 1630 O O . ASN A 1 198 ? -3.243 -0.545 5.656 1.00 73.69 198 ASN A O 1
ATOM 1634 N N . LEU A 1 199 ? -4.134 -2.613 5.478 1.00 81.06 199 LEU A N 1
ATOM 1635 C CA . LEU A 1 199 ? -5.433 -2.284 6.033 1.00 81.06 199 LEU A CA 1
ATOM 1636 C C . LEU A 1 199 ? -5.331 -2.113 7.551 1.00 81.06 199 LEU A C 1
ATOM 1638 O O . LEU A 1 199 ? -5.002 -3.045 8.274 1.00 81.06 199 LEU A O 1
ATOM 1642 N N . LYS A 1 200 ? -5.651 -0.913 8.039 1.00 81.50 200 LYS A N 1
ATOM 1643 C CA . LYS A 1 200 ? -5.888 -0.666 9.467 1.00 81.50 200 LYS A CA 1
ATOM 1644 C C . LYS A 1 200 ? -7.313 -0.177 9.649 1.00 81.50 200 LYS A C 1
ATOM 1646 O O . LYS A 1 200 ? -7.710 0.777 8.969 1.00 81.50 200 LYS A O 1
ATOM 1651 N N . LEU A 1 201 ? -8.034 -0.849 10.538 1.00 83.69 201 LEU A N 1
ATOM 1652 C CA . LEU A 1 201 ? -9.435 -0.599 10.852 1.00 83.69 201 LEU A CA 1
ATOM 1653 C C . LEU A 1 201 ? -9.557 0.318 12.072 1.00 83.69 201 LEU A C 1
ATOM 1655 O O . LEU A 1 201 ? -8.659 0.348 12.911 1.00 83.69 201 LEU A O 1
ATOM 1659 N N . GLN A 1 202 ? -10.654 1.064 12.119 1.00 81.62 202 GLN A N 1
ATOM 1660 C CA . GLN A 1 202 ? -11.090 1.866 13.257 1.00 81.62 202 GLN A CA 1
ATOM 1661 C C . GLN A 1 202 ? -12.625 1.837 13.360 1.00 81.62 202 GLN A C 1
ATOM 1663 O O . GLN A 1 202 ? -13.306 1.662 12.346 1.00 81.62 202 GLN A O 1
ATOM 1668 N N . ASN A 1 203 ? -13.167 2.016 14.561 1.00 79.81 203 ASN A N 1
ATOM 1669 C CA . ASN A 1 203 ? -14.606 2.047 14.836 1.00 79.81 203 ASN A CA 1
ATOM 1670 C C . ASN A 1 203 ? -15.268 3.324 14.300 1.00 79.81 203 ASN A C 1
ATOM 1672 O O . ASN A 1 203 ? -16.381 3.273 13.782 1.00 79.81 203 ASN A O 1
ATOM 1676 N N . ASP A 1 204 ? -14.572 4.456 14.395 1.00 74.69 204 ASP A N 1
ATOM 1677 C CA . ASP A 1 204 ? -15.124 5.756 14.026 1.00 74.69 204 ASP A CA 1
ATOM 1678 C C . ASP A 1 204 ? -14.888 6.053 12.538 1.00 74.69 204 ASP A C 1
ATOM 1680 O O . ASP A 1 204 ? -13.782 5.885 12.005 1.00 74.69 204 ASP A O 1
ATOM 1684 N N . GLU A 1 205 ? -15.925 6.523 11.841 1.00 72.06 205 GLU A N 1
ATOM 1685 C CA . GLU A 1 205 ? -15.739 7.091 10.507 1.00 72.06 205 GLU A CA 1
ATOM 1686 C C . GLU A 1 205 ? -14.938 8.390 10.661 1.00 72.06 205 GLU A C 1
ATOM 1688 O O . GLU A 1 205 ? -15.358 9.305 11.365 1.00 72.06 205 GLU A O 1
ATOM 1693 N N . ASP A 1 206 ? -13.766 8.482 10.027 1.00 66.12 206 ASP A N 1
ATOM 1694 C CA . ASP A 1 206 ? -13.016 9.739 10.001 1.00 66.12 206 ASP A CA 1
ATOM 1695 C C . ASP A 1 206 ? -13.768 10.718 9.086 1.00 66.12 206 ASP A C 1
ATOM 1697 O O . ASP A 1 206 ? -13.680 10.643 7.858 1.00 66.12 206 ASP A O 1
ATOM 1701 N N . ILE A 1 207 ? -14.572 11.596 9.695 1.00 58.31 207 ILE A N 1
ATOM 1702 C CA . ILE A 1 207 ? -15.446 12.568 9.010 1.00 58.31 207 ILE A CA 1
ATOM 1703 C C . ILE A 1 207 ? -14.608 13.625 8.259 1.00 58.31 207 ILE A C 1
ATOM 1705 O O . ILE A 1 207 ? -15.088 14.278 7.328 1.00 58.31 207 ILE A O 1
ATOM 1709 N N . ASN A 1 208 ? -13.323 13.760 8.595 1.00 54.97 208 ASN A N 1
ATOM 1710 C CA . ASN A 1 208 ? -12.410 14.718 7.981 1.00 54.97 208 ASN A CA 1
ATOM 1711 C C . ASN A 1 208 ? -11.794 14.133 6.701 1.00 54.97 208 ASN A C 1
ATOM 1713 O O . ASN A 1 208 ? -10.650 13.679 6.665 1.00 54.97 208 ASN A O 1
ATOM 1717 N N . LEU A 1 209 ? -12.591 14.145 5.631 1.00 52.25 209 LEU A N 1
ATOM 1718 C CA . LEU A 1 209 ? -12.273 13.582 4.312 1.00 52.25 209 LEU A CA 1
ATOM 1719 C C . LEU A 1 209 ? -11.328 14.437 3.440 1.00 52.25 209 LEU A C 1
ATOM 1721 O O . LEU A 1 209 ? -11.255 14.198 2.234 1.00 52.25 209 LEU A O 1
ATOM 1725 N N . TRP A 1 210 ? -10.586 15.383 4.026 1.00 43.22 210 TRP A N 1
ATOM 1726 C CA . TRP A 1 210 ? -9.660 16.273 3.311 1.00 43.22 210 TRP A CA 1
ATOM 1727 C C . TRP A 1 210 ? -8.276 16.280 3.983 1.00 43.22 210 TRP A C 1
ATOM 1729 O O . TRP A 1 210 ? -8.143 16.643 5.176 1.00 43.22 210 TRP A O 1
#

InterPro domains:
  IPR026369 CxxC-20-CxxC putative zinc finger [TIGR04104] (112-203)

Organism: NCBI:txid1227360

pLDDT: mean 71.22, std 12.39, range [43.22, 91.12]

Foldseek 3Di:
DVVVVVVVVVVVVVVVVVVVVVVVVVVVCVVDPPDDDPPPPPVVVLVVLVVVLLVVVVVVVVVCVVPVVVVVVVDDDDDDDPCVVVVVCVVVVVSVVVVVVVVVLCDPQAFEADPPPRDGDDLVLLLVQVVPPDQWRQDPPPRATKGFDPQLVVSLVVLVVVLVVLVVVVVVGVDDPVVSVVSSVSSVVSCSVRNRSSTYIDRDDPPPPD